Protein AF-K7KQ03-F1 (afdb_monomer)

Mean predicted aligned error: 15.99 Å

Secondary structure (DSSP, 8-state):
--------------PPPHHHHHHHH--TTPBPSS-TTSTT-B--EEETTTTEEE-GGGGGGGTTS-EEE-EEETTEEEEEHHHHHTTS--TTBPPEEETTEEEEESS----SS---SS--B-TTT--B--TT--BSSHHHHHHHHHSHHHHGGGS---------------------------------PPPPPPPPPP-

Foldseek 3Di:
DDDDDDDDDDPPLPDPDPLLVLVLVDDWQDAAPVPNPDPQRTQFKAFSVVSDGGTPVCCVVQVVTLIFGWDDDPNFIKGFPVSCVVPDPCPLEDWDQDPNTTIFTADDDDDPDQDPDPAQAAPQPRHGDDPPHRHHHVVSVNVLSVVPVNVVVPDPPPDDDDDDDDDDDDDDDDDDDDDDDDDDDDDDDDDDDDDDDDD

Radius of gyration: 26.4 Å; Cα contacts (8 Å, |Δi|>4): 232; chains: 1; bounding box: 64×61×75 Å

Structure (mmCIF, N/CA/C/O backbone):
data_AF-K7KQ03-F1
#
_entry.id   AF-K7KQ03-F1
#
loop_
_atom_site.group_PDB
_atom_site.id
_atom_site.type_symbol
_atom_site.label_atom_id
_atom_site.label_alt_id
_atom_site.label_comp_id
_atom_site.label_asym_id
_atom_site.label_entity_id
_atom_site.label_seq_id
_atom_site.pdbx_PDB_ins_code
_atom_site.Cartn_x
_atom_site.Cartn_y
_atom_site.Cartn_z
_atom_site.occupancy
_atom_site.B_iso_or_equiv
_atom_site.auth_seq_id
_atom_site.auth_comp_id
_atom_site.auth_asym_id
_atom_site.auth_atom_id
_atom_site.pdbx_PDB_model_num
ATOM 1 N N . MET A 1 1 ? -20.216 17.792 -53.677 1.00 45.88 1 MET A N 1
ATOM 2 C CA . MET A 1 1 ? -19.951 17.065 -52.420 1.00 45.88 1 MET A CA 1
ATOM 3 C C . MET A 1 1 ? -18.664 17.621 -51.839 1.00 45.88 1 MET A C 1
ATOM 5 O O . MET A 1 1 ? -17.710 17.667 -52.597 1.00 45.88 1 MET A O 1
ATOM 9 N N . ASN A 1 2 ? -18.665 18.118 -50.600 1.00 46.81 2 ASN A N 1
ATOM 10 C CA . ASN A 1 2 ? -17.490 18.225 -49.720 1.00 46.81 2 ASN A CA 1
ATOM 11 C C . ASN A 1 2 ? -17.947 18.825 -48.384 1.00 46.81 2 ASN A C 1
ATOM 13 O O . ASN A 1 2 ? -18.159 20.030 -48.276 1.00 46.81 2 ASN A O 1
ATOM 17 N N . CYS A 1 3 ? -18.134 17.959 -47.391 1.00 49.12 3 CYS A N 1
ATOM 18 C CA . CYS A 1 3 ? -18.315 18.335 -45.996 1.00 49.12 3 CYS A CA 1
ATOM 19 C C . CYS A 1 3 ? -16.955 18.172 -45.317 1.00 49.12 3 CYS A C 1
ATOM 21 O O . CYS A 1 3 ? -16.464 17.057 -45.165 1.00 49.12 3 CYS A O 1
ATOM 23 N N . SER A 1 4 ? -16.328 19.288 -44.970 1.00 52.78 4 SER A N 1
ATOM 24 C CA . SER A 1 4 ? -15.175 19.345 -44.078 1.00 52.78 4 SER A CA 1
ATOM 25 C C . SER A 1 4 ? -15.683 19.791 -42.711 1.00 52.78 4 SER A C 1
ATOM 27 O O . SER A 1 4 ? -15.995 20.967 -42.536 1.00 52.78 4 SER A O 1
ATOM 29 N N . GLU A 1 5 ? -15.784 18.859 -41.767 1.00 43.91 5 GLU A N 1
ATOM 30 C CA . GLU A 1 5 ? -16.041 19.161 -40.358 1.00 43.91 5 GLU A CA 1
ATOM 31 C C . GLU A 1 5 ? -14.811 18.854 -39.508 1.00 43.91 5 GLU A C 1
ATOM 33 O O . GLU A 1 5 ? -14.041 17.926 -39.756 1.00 43.91 5 GLU A O 1
ATOM 38 N N . ALA A 1 6 ? -14.612 19.758 -38.558 1.00 45.34 6 ALA A N 1
ATOM 39 C CA . ALA A 1 6 ? -13.378 20.054 -37.871 1.00 45.34 6 ALA A CA 1
ATOM 40 C C . ALA A 1 6 ? -13.052 19.060 -36.750 1.00 45.34 6 ALA A C 1
ATOM 42 O O . ALA A 1 6 ? -13.922 18.626 -35.998 1.00 45.34 6 ALA A O 1
ATOM 43 N N . ALA A 1 7 ? -11.758 18.791 -36.574 1.00 42.62 7 ALA A N 1
ATOM 44 C CA . ALA A 1 7 ? -11.230 18.184 -35.362 1.00 42.62 7 ALA A CA 1
ATOM 45 C C . ALA A 1 7 ? -11.201 19.236 -34.238 1.00 42.62 7 ALA A C 1
ATOM 47 O O . ALA A 1 7 ? -10.380 20.153 -34.258 1.00 42.62 7 ALA A O 1
ATOM 48 N N . SER A 1 8 ? -12.092 19.114 -33.250 1.00 43.69 8 SER A N 1
ATOM 49 C CA . SER A 1 8 ? -11.999 19.880 -32.005 1.00 43.69 8 SER A CA 1
ATOM 50 C C . SER A 1 8 ? -10.963 19.232 -31.081 1.00 43.69 8 SER A C 1
ATOM 52 O O . SER A 1 8 ? -11.221 18.193 -30.471 1.00 43.69 8 SER A O 1
ATOM 54 N N . GLY A 1 9 ? -9.787 19.848 -30.970 1.00 36.03 9 GLY A N 1
ATOM 55 C CA . GLY A 1 9 ? -8.825 19.560 -29.910 1.00 36.03 9 GLY A CA 1
ATOM 56 C C . GLY A 1 9 ? -9.344 20.101 -28.579 1.00 36.03 9 GLY A C 1
ATOM 57 O O . GLY A 1 9 ? -9.317 21.306 -28.349 1.00 36.03 9 GLY A O 1
ATOM 58 N N . GLY A 1 10 ? -9.855 19.214 -27.727 1.00 37.94 10 GLY A N 1
ATOM 59 C CA . GLY A 1 10 ? -10.212 19.521 -26.345 1.00 37.94 10 GLY A CA 1
ATOM 60 C C . GLY A 1 10 ? -9.046 19.206 -25.416 1.00 37.94 10 GLY A C 1
ATOM 61 O O . GLY A 1 10 ? -8.749 18.038 -25.173 1.00 37.94 10 GLY A O 1
ATOM 62 N N . ASP A 1 11 ? -8.404 20.249 -24.899 1.00 38.50 11 ASP A N 1
ATOM 63 C CA . ASP A 1 11 ? -7.474 20.198 -23.771 1.00 38.50 11 ASP A CA 1
ATOM 64 C C . ASP A 1 11 ? -8.220 19.710 -22.514 1.00 38.50 11 ASP A C 1
ATOM 66 O O . ASP A 1 11 ? -8.873 20.473 -21.801 1.00 38.50 11 ASP A O 1
ATOM 70 N N . MET A 1 12 ? -8.212 18.396 -22.281 1.00 45.31 12 MET A N 1
ATOM 71 C CA . MET A 1 12 ? -8.765 17.785 -21.075 1.00 45.31 12 MET A CA 1
ATOM 72 C C . MET A 1 12 ? -7.711 17.795 -19.963 1.00 45.31 12 MET A C 1
ATOM 74 O O . MET A 1 12 ? -7.119 16.765 -19.639 1.00 45.31 12 MET A O 1
ATOM 78 N N . SER A 1 13 ? -7.515 18.948 -19.321 1.00 48.47 13 SER A N 1
ATOM 79 C CA . SER A 1 13 ? -6.935 19.001 -17.974 1.00 48.47 13 SER A CA 1
ATOM 80 C C . SER A 1 13 ? -7.950 18.409 -16.983 1.00 48.47 13 SER A C 1
ATOM 82 O O . SER A 1 13 ? -8.737 19.111 -16.343 1.00 48.47 13 SER A O 1
ATOM 84 N N . VAL A 1 14 ? -8.021 17.075 -16.931 1.00 57.94 14 VAL A N 1
ATOM 85 C CA . VAL A 1 14 ? -8.926 16.344 -16.037 1.00 57.94 14 VAL A CA 1
ATOM 86 C C . VAL A 1 14 ? -8.393 16.482 -14.617 1.00 57.94 14 VAL A C 1
ATOM 88 O O . VAL A 1 14 ? -7.452 15.795 -14.224 1.00 57.94 14 VAL A O 1
ATOM 91 N N . LYS A 1 15 ? -8.995 17.378 -13.828 1.00 63.78 15 LYS A N 1
ATOM 92 C CA . LYS A 1 15 ? -8.761 17.413 -12.380 1.00 63.78 15 LYS A CA 1
ATOM 93 C C . LYS A 1 15 ? -9.067 16.025 -11.801 1.00 63.78 15 LYS A C 1
ATOM 95 O O . LYS A 1 15 ? -10.117 15.465 -12.136 1.00 63.78 15 LYS A O 1
ATOM 100 N N . PRO A 1 16 ? -8.193 15.462 -10.950 1.00 70.62 16 PRO A N 1
ATOM 101 C CA . PRO A 1 16 ? -8.474 14.182 -10.320 1.00 70.62 16 PRO A CA 1
ATOM 102 C C . PRO A 1 16 ? -9.770 14.285 -9.508 1.00 70.62 16 PRO A C 1
ATOM 104 O O . PRO A 1 16 ? -10.096 15.328 -8.939 1.00 70.62 16 PRO A O 1
ATOM 107 N N . ALA A 1 17 ? -10.547 13.202 -9.476 1.00 84.94 17 ALA A N 1
ATOM 108 C CA . ALA A 1 17 ? -11.780 13.180 -8.701 1.00 84.94 17 ALA A CA 1
ATOM 109 C C . ALA A 1 17 ? -11.470 13.462 -7.218 1.00 84.94 17 ALA A C 1
ATOM 111 O O . ALA A 1 17 ? -10.545 12.877 -6.660 1.00 84.94 17 ALA A O 1
ATOM 112 N N . ALA A 1 18 ? -12.256 14.317 -6.559 1.00 88.69 18 ALA A N 1
ATOM 113 C CA . ALA A 1 18 ? -11.974 14.771 -5.189 1.00 88.69 18 ALA A CA 1
ATOM 114 C C . ALA A 1 18 ? -11.789 13.621 -4.173 1.00 88.69 18 ALA A C 1
ATOM 116 O O . ALA A 1 18 ? -10.985 13.715 -3.244 1.00 88.69 18 ALA A O 1
ATOM 117 N N . TRP A 1 19 ? -12.502 12.505 -4.362 1.00 92.56 19 TRP A N 1
ATOM 118 C CA . TRP A 1 19 ? -12.373 11.323 -3.508 1.00 92.56 19 TRP A CA 1
ATOM 119 C C . TRP A 1 19 ? -10.992 10.667 -3.604 1.00 92.56 19 TRP A C 1
ATOM 121 O O . TRP A 1 19 ? -10.545 10.039 -2.648 1.00 92.56 19 TRP A O 1
ATOM 131 N N . LEU A 1 20 ? -10.313 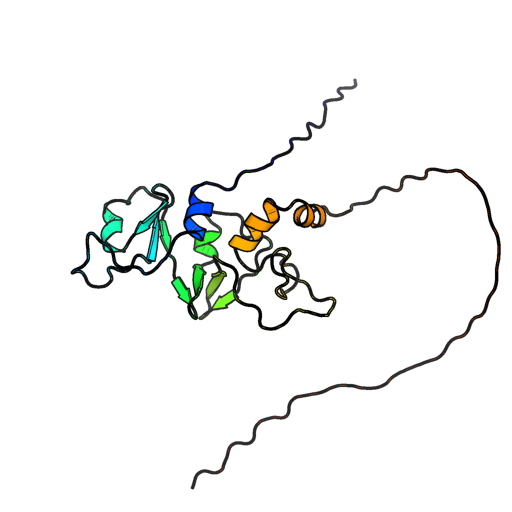10.814 -4.739 1.00 92.69 20 LEU A N 1
ATOM 132 C CA . LEU A 1 20 ? -9.033 10.188 -5.022 1.00 92.69 20 LEU A CA 1
ATOM 133 C C . LEU A 1 20 ? -7.876 10.953 -4.367 1.00 92.69 20 LEU A C 1
ATOM 135 O O . LEU A 1 20 ? -7.001 10.338 -3.757 1.00 92.69 20 LEU A O 1
ATOM 139 N N . GLU A 1 21 ? -7.927 12.287 -4.396 1.00 91.62 21 GLU A N 1
ATOM 140 C CA . GLU A 1 21 ? -7.031 13.136 -3.598 1.00 91.62 21 GLU A CA 1
ATOM 141 C C . GLU A 1 21 ? -7.175 12.818 -2.103 1.00 91.62 21 GLU A C 1
ATOM 143 O O . GLU A 1 21 ? -6.184 12.630 -1.393 1.00 91.62 21 GLU A O 1
ATOM 148 N N . ARG A 1 22 ? -8.422 12.677 -1.629 1.00 93.62 22 ARG A N 1
ATOM 149 C CA . ARG A 1 22 ? -8.718 12.305 -0.240 1.00 93.62 22 ARG A CA 1
ATOM 150 C C . ARG A 1 22 ? -8.220 10.908 0.102 1.00 93.62 22 ARG A C 1
ATOM 152 O O . ARG A 1 22 ? -7.584 10.759 1.135 1.00 93.62 22 ARG A O 1
ATOM 159 N N . LEU A 1 23 ? -8.427 9.916 -0.764 1.00 94.94 23 LEU A N 1
ATOM 160 C CA . LEU A 1 23 ? -7.937 8.547 -0.570 1.00 94.94 23 LEU A CA 1
ATOM 161 C C . LEU A 1 23 ? -6.420 8.507 -0.334 1.00 94.94 23 LEU A C 1
ATOM 163 O O . LEU A 1 23 ? -5.949 7.718 0.479 1.00 94.94 23 LEU A O 1
ATOM 167 N N . MET A 1 24 ? -5.655 9.344 -1.032 1.00 92.44 24 MET A N 1
ATOM 168 C CA . MET A 1 24 ? -4.197 9.380 -0.899 1.00 92.44 24 MET A CA 1
ATOM 169 C C . MET A 1 24 ? -3.700 10.149 0.325 1.00 92.44 24 MET A C 1
ATOM 171 O O . MET A 1 24 ? -2.663 9.783 0.881 1.00 92.44 24 MET A O 1
ATOM 175 N N . ALA A 1 25 ? -4.423 11.195 0.732 1.00 92.88 25 ALA A N 1
ATOM 176 C CA . ALA A 1 25 ? -4.111 12.002 1.912 1.00 92.88 25 ALA A CA 1
ATOM 177 C C . ALA A 1 25 ? -4.593 11.368 3.233 1.00 92.88 25 ALA A C 1
ATOM 179 O O . ALA A 1 25 ? -4.161 11.774 4.312 1.00 92.88 25 ALA A O 1
ATOM 180 N N . GLU A 1 26 ? -5.509 10.406 3.160 1.00 93.94 26 GLU A N 1
ATOM 181 C CA . GLU A 1 26 ? -6.122 9.758 4.315 1.00 93.94 26 GLU A CA 1
ATOM 182 C C . GLU A 1 26 ? -5.137 8.848 5.068 1.00 93.94 26 GLU A C 1
ATOM 184 O O . GLU A 1 26 ? -4.270 8.200 4.480 1.00 93.94 26 GLU A O 1
ATOM 189 N N . THR A 1 27 ? -5.307 8.751 6.392 1.00 93.12 27 THR A N 1
ATOM 190 C CA . THR A 1 27 ? -4.539 7.816 7.228 1.00 93.12 27 THR A CA 1
ATOM 191 C C . THR A 1 27 ? -5.410 6.625 7.610 1.00 93.12 27 THR A C 1
ATOM 193 O O . THR A 1 27 ? -6.359 6.730 8.388 1.00 93.12 27 THR A O 1
ATOM 196 N N . PHE A 1 28 ? -5.097 5.459 7.051 1.00 94.62 28 PHE A N 1
ATOM 197 C CA . PHE A 1 28 ? -5.849 4.239 7.326 1.00 94.62 28 PHE A CA 1
ATOM 198 C C . PHE A 1 28 ? -5.395 3.558 8.619 1.00 94.62 28 PHE A C 1
ATOM 200 O O . PHE A 1 28 ? -4.275 3.749 9.106 1.00 94.62 28 PHE A O 1
ATOM 207 N N . PHE A 1 29 ? -6.264 2.685 9.131 1.00 94.50 29 PHE A N 1
ATOM 208 C CA . PHE A 1 29 ? -6.045 1.847 10.317 1.00 94.50 29 PHE A CA 1
ATOM 209 C C . PHE A 1 29 ? -6.000 2.612 11.649 1.00 94.50 29 PHE A C 1
ATOM 211 O O . PHE A 1 29 ? -5.638 2.042 12.673 1.00 94.50 29 PHE A O 1
ATOM 218 N N . GLY A 1 30 ? -6.421 3.881 11.667 1.00 93.44 30 GLY A N 1
ATOM 219 C CA . GLY A 1 30 ? -6.751 4.580 12.910 1.00 93.44 30 GLY A CA 1
ATOM 220 C C . GLY A 1 30 ? -8.011 4.004 13.572 1.00 93.44 30 GLY A C 1
ATOM 221 O O . GLY A 1 30 ? -8.857 3.406 12.904 1.00 93.44 30 GLY A O 1
ATOM 222 N N . GLY A 1 31 ? -8.166 4.196 14.883 1.00 93.81 31 GLY A N 1
ATOM 223 C CA . GLY A 1 31 ? -9.364 3.767 15.611 1.00 93.81 31 GLY A CA 1
ATOM 224 C C . GLY A 1 31 ? -10.617 4.558 15.211 1.00 93.81 31 GLY A C 1
ATOM 225 O O . GLY A 1 31 ? -10.571 5.767 14.967 1.00 93.81 31 GLY A O 1
ATOM 226 N N . CYS A 1 32 ? -11.769 3.891 15.139 1.00 95.19 32 CYS A N 1
ATOM 227 C CA . CYS A 1 32 ? -13.053 4.557 14.938 1.00 95.19 32 CYS A CA 1
ATOM 228 C C . CYS A 1 32 ? -13.469 5.327 16.197 1.00 95.19 32 CYS A C 1
ATOM 230 O O . CYS A 1 32 ? -13.645 4.725 17.252 1.00 95.19 32 CYS A O 1
ATOM 232 N N . GLY A 1 33 ? -13.713 6.635 16.064 1.00 92.25 33 GLY A N 1
ATOM 233 C CA . GLY A 1 33 ? -14.151 7.481 17.180 1.00 92.25 33 GLY A CA 1
ATOM 234 C C . GLY A 1 33 ? -15.534 7.127 17.740 1.00 92.25 33 GLY A C 1
ATOM 235 O O . GLY A 1 33 ? -15.769 7.363 18.919 1.00 92.25 33 GLY A O 1
ATOM 236 N N . VAL A 1 34 ? -16.413 6.522 16.929 1.00 93.44 34 VAL A N 1
ATOM 237 C CA . VAL A 1 34 ? -17.772 6.103 17.331 1.00 93.44 34 VAL A CA 1
ATOM 238 C C . VAL A 1 34 ? -17.774 4.699 17.947 1.00 93.44 34 VAL A C 1
ATOM 240 O O . VAL A 1 34 ? -18.460 4.452 18.931 1.00 93.44 34 VAL A O 1
ATOM 243 N N . HIS A 1 35 ? -16.971 3.778 17.406 1.00 94.31 35 HIS A N 1
ATOM 244 C CA . HIS A 1 35 ? -16.953 2.364 17.801 1.00 94.31 35 HIS A CA 1
ATOM 245 C C . HIS A 1 35 ? -15.692 1.986 18.595 1.00 94.31 35 HIS A C 1
ATOM 247 O O . HIS A 1 35 ? -15.122 0.916 18.389 1.00 94.31 35 HIS A O 1
ATOM 253 N N . GLN A 1 36 ? -15.234 2.852 19.502 1.00 91.81 36 GLN A N 1
ATOM 254 C CA . GLN A 1 36 ? -13.968 2.660 20.230 1.00 91.81 36 GLN A CA 1
ATOM 255 C C . GLN A 1 36 ? -13.921 1.343 21.022 1.00 91.81 36 GLN A C 1
ATOM 257 O O . GLN A 1 36 ? -12.888 0.683 21.045 1.00 91.81 36 GLN A O 1
ATOM 262 N N . ASN A 1 37 ? -15.055 0.912 21.579 1.00 90.62 37 ASN A N 1
ATOM 263 C CA . ASN A 1 37 ? -15.145 -0.280 22.431 1.00 90.62 37 ASN A CA 1
ATOM 264 C C . ASN A 1 37 ? -15.406 -1.586 21.661 1.00 90.62 37 ASN A C 1
ATOM 266 O O . ASN A 1 37 ? -15.472 -2.660 22.260 1.00 90.62 37 ASN A O 1
ATOM 270 N N . HIS A 1 38 ? -15.575 -1.525 20.338 1.00 91.50 38 HIS A N 1
ATOM 271 C CA . HIS A 1 38 ? -15.826 -2.714 19.532 1.00 91.50 38 HIS A CA 1
ATOM 272 C C . HIS A 1 38 ? -14.520 -3.313 19.010 1.00 91.50 38 HIS A C 1
ATOM 274 O O . HIS A 1 38 ? -13.609 -2.612 18.574 1.00 91.50 38 HIS A O 1
ATOM 280 N N . LYS A 1 39 ? -14.448 -4.646 18.970 1.00 91.88 39 LYS A N 1
ATOM 281 C CA . LYS A 1 39 ? -13.366 -5.343 18.260 1.00 91.88 39 LYS A CA 1
ATOM 282 C C . LYS A 1 39 ? -13.416 -4.992 16.771 1.00 91.88 39 LYS A C 1
ATOM 284 O O . LYS A 1 39 ? -14.505 -4.881 16.214 1.00 91.88 39 LYS A O 1
ATOM 289 N N . LYS A 1 40 ? -12.256 -4.907 16.107 1.00 91.25 40 LYS A N 1
ATOM 290 C CA . LYS A 1 40 ? -12.140 -4.552 14.674 1.00 91.25 40 LYS A CA 1
ATOM 291 C C . LYS A 1 40 ? -12.714 -3.161 14.356 1.00 91.25 40 LYS A C 1
ATOM 293 O O . LYS A 1 40 ? -13.431 -2.987 13.376 1.00 91.25 40 LYS A O 1
ATOM 298 N N . ASN A 1 41 ? -12.410 -2.178 15.197 1.00 94.19 41 ASN A N 1
ATOM 299 C CA . ASN A 1 41 ? -12.799 -0.776 15.023 1.00 94.19 41 ASN A CA 1
ATOM 300 C C . ASN A 1 41 ? -11.816 0.038 14.162 1.00 94.19 41 ASN A C 1
ATOM 302 O O . ASN A 1 41 ? -11.954 1.255 14.067 1.00 94.19 41 ASN A O 1
ATOM 306 N N . GLU A 1 42 ? -10.831 -0.608 13.544 1.00 95.12 42 GLU A N 1
ATOM 307 C CA . GLU A 1 42 ? -9.864 0.050 12.671 1.00 95.12 42 GLU A CA 1
ATOM 308 C C . GLU A 1 42 ? -10.538 0.568 11.397 1.00 95.12 42 GLU A C 1
ATOM 310 O O . GLU A 1 42 ? -11.335 -0.126 10.759 1.00 95.12 42 GLU A O 1
ATOM 315 N N . LYS A 1 43 ? -10.200 1.797 11.006 1.00 96.12 43 LYS A N 1
ATOM 316 C CA . LYS A 1 43 ? -10.690 2.438 9.787 1.00 96.12 43 LYS A CA 1
ATOM 317 C C . LYS A 1 43 ? -9.945 1.910 8.560 1.00 96.12 43 LYS A C 1
ATOM 319 O O . LYS A 1 43 ? -8.948 2.486 8.131 1.00 96.12 43 LYS A O 1
ATOM 324 N N . ASN A 1 44 ? -10.406 0.788 8.018 1.00 96.25 44 ASN A N 1
ATOM 325 C CA . ASN A 1 44 ? -9.795 0.098 6.876 1.00 96.25 44 ASN A CA 1
ATOM 326 C C . ASN A 1 44 ? -10.679 0.079 5.615 1.00 96.25 44 ASN A C 1
ATOM 328 O O . ASN A 1 44 ? -10.356 -0.599 4.639 1.00 96.25 44 ASN A O 1
ATOM 332 N N . VAL A 1 45 ? -11.795 0.805 5.622 1.00 96.50 45 VAL A N 1
ATOM 333 C CA . VAL A 1 45 ? -12.671 0.974 4.460 1.00 96.50 45 VAL A CA 1
ATOM 334 C C . VAL A 1 45 ? -12.760 2.458 4.138 1.00 96.50 45 VAL A C 1
ATOM 336 O O . VAL A 1 45 ? -12.961 3.272 5.032 1.00 96.50 45 VAL A O 1
ATOM 339 N N . PHE A 1 46 ? -12.613 2.825 2.872 1.00 97.12 46 PHE A N 1
ATOM 340 C CA . PHE A 1 46 ? -12.799 4.189 2.398 1.00 97.12 46 PHE A CA 1
ATOM 341 C C . PHE A 1 46 ? -14.165 4.318 1.726 1.00 97.12 46 PHE A C 1
ATOM 343 O O . PHE A 1 46 ? -14.485 3.557 0.814 1.00 97.12 46 PHE A O 1
ATOM 350 N N . CYS A 1 47 ? -14.979 5.271 2.169 1.00 96.12 47 CYS A N 1
ATOM 351 C CA . CYS A 1 47 ? -16.231 5.603 1.502 1.00 96.12 47 CYS A CA 1
ATOM 352 C C . CYS A 1 47 ? -15.980 6.673 0.441 1.00 96.12 47 CYS A C 1
ATOM 354 O O . CYS A 1 47 ? -15.625 7.797 0.793 1.00 96.12 47 CYS A O 1
ATOM 356 N N . LEU A 1 48 ? -16.223 6.357 -0.832 1.00 94.56 48 LEU A N 1
ATOM 357 C CA . LEU A 1 48 ? -15.977 7.289 -1.935 1.00 94.56 48 LEU A CA 1
ATOM 358 C C . LEU A 1 48 ? -16.929 8.488 -1.901 1.00 94.56 48 LEU A C 1
ATOM 360 O O . LEU A 1 48 ? -16.499 9.607 -2.152 1.00 94.56 48 LEU A O 1
ATOM 364 N N . HIS A 1 49 ? -18.200 8.282 -1.542 1.00 93.75 49 HIS A N 1
ATOM 365 C CA . HIS A 1 49 ? -19.171 9.381 -1.469 1.00 93.75 49 HIS A CA 1
ATOM 366 C C . HIS A 1 49 ? -18.901 10.325 -0.297 1.00 93.75 49 HIS A C 1
ATOM 368 O O . HIS A 1 49 ? -19.019 11.536 -0.436 1.00 93.75 49 HIS A O 1
ATOM 374 N N . CYS A 1 50 ? -18.522 9.780 0.861 1.00 94.12 50 CYS A N 1
ATOM 375 C CA . CYS A 1 50 ? -18.242 10.595 2.044 1.00 94.12 50 CYS A CA 1
ATOM 376 C C . CYS A 1 50 ? -16.805 11.118 2.073 1.00 94.12 50 CYS A C 1
ATOM 378 O O . CYS A 1 50 ? -16.521 12.002 2.870 1.00 94.12 50 CYS A O 1
ATOM 380 N N . CYS A 1 51 ? -15.910 10.571 1.244 1.00 94.25 51 CYS A N 1
ATOM 381 C CA . CYS A 1 51 ? -14.473 10.845 1.264 1.00 94.25 51 CYS A CA 1
ATOM 382 C C . CYS A 1 51 ? -13.839 10.640 2.654 1.00 94.25 51 CYS A C 1
ATOM 384 O O . CYS A 1 51 ? -13.042 11.462 3.100 1.00 94.25 51 CYS A O 1
ATOM 386 N N . LEU A 1 52 ? -14.226 9.566 3.355 1.00 94.31 52 LEU A N 1
ATOM 387 C CA . LEU A 1 52 ? -13.812 9.294 4.736 1.00 94.31 52 LEU A CA 1
ATOM 388 C C . LEU A 1 52 ? -13.389 7.838 4.933 1.00 94.31 52 LEU A C 1
ATOM 390 O O . LEU A 1 52 ? -14.019 6.916 4.401 1.00 94.31 52 LEU A O 1
ATOM 394 N N . SER A 1 53 ? -12.373 7.640 5.774 1.00 95.94 53 SER A N 1
ATOM 395 C CA . SER A 1 53 ? -12.019 6.331 6.318 1.00 95.94 53 SER A CA 1
ATOM 396 C C . SER A 1 53 ? -12.993 5.922 7.435 1.00 95.94 53 SER A C 1
ATOM 398 O O . SER A 1 53 ? -13.257 6.656 8.393 1.00 95.94 53 SER A O 1
ATOM 400 N N . ILE A 1 54 ? -13.555 4.723 7.312 1.00 96.25 54 ILE A N 1
ATOM 401 C CA . ILE A 1 54 ? -14.560 4.154 8.208 1.00 96.25 54 ILE A CA 1
ATOM 402 C C . ILE A 1 54 ? -14.163 2.735 8.625 1.00 96.25 54 ILE A C 1
ATOM 404 O O . ILE A 1 54 ? -13.396 2.053 7.943 1.00 96.25 54 ILE A O 1
ATOM 408 N N . CYS A 1 55 ? -14.682 2.286 9.767 1.00 96.31 55 CYS A N 1
ATOM 409 C CA . CYS A 1 55 ? -14.490 0.911 10.228 1.00 96.31 55 CYS A CA 1
ATOM 410 C C . CYS A 1 55 ? -15.620 -0.012 9.733 1.00 96.31 55 CYS A C 1
ATOM 412 O O . CYS A 1 55 ? -16.681 0.483 9.340 1.00 96.31 55 CYS A O 1
ATOM 414 N N . PRO A 1 56 ? -15.458 -1.345 9.817 1.00 94.69 56 PRO A N 1
ATOM 415 C CA . PRO A 1 56 ? -16.494 -2.305 9.431 1.00 94.69 56 PRO A CA 1
ATOM 416 C C . PRO A 1 56 ? -17.848 -2.113 10.139 1.00 94.69 56 PRO A C 1
ATOM 418 O O . PRO A 1 56 ? -18.889 -2.424 9.570 1.00 94.69 56 PRO A O 1
ATOM 421 N N . HIS A 1 57 ? -17.863 -1.558 11.355 1.00 95.75 57 HIS A N 1
ATOM 422 C CA . HIS A 1 57 ? -19.108 -1.274 12.088 1.00 95.75 57 HIS A CA 1
ATOM 423 C C . HIS A 1 57 ? -19.864 -0.053 11.558 1.00 95.75 57 HIS A C 1
ATOM 425 O O . HIS A 1 57 ? -21.052 0.090 11.814 1.00 95.75 57 HIS A O 1
ATOM 431 N N . CYS A 1 58 ? -19.209 0.820 10.788 1.00 95.19 58 CYS A N 1
ATOM 432 C CA . CYS A 1 58 ? -19.853 1.969 10.148 1.00 95.19 58 CYS A CA 1
ATOM 433 C C . CYS A 1 58 ? -20.538 1.602 8.821 1.00 95.19 58 CYS A C 1
ATOM 435 O O . CYS A 1 58 ? -21.336 2.389 8.320 1.00 95.19 58 CYS A O 1
ATOM 437 N N . LEU A 1 59 ? -20.262 0.421 8.250 1.00 94.69 59 LEU A N 1
ATOM 438 C CA . LEU A 1 59 ? -20.824 -0.021 6.966 1.00 94.69 59 LEU A CA 1
ATOM 439 C C . LEU A 1 59 ? -22.360 0.075 6.878 1.00 94.69 59 LEU A C 1
ATOM 441 O O . LEU A 1 59 ? -22.852 0.486 5.826 1.00 94.69 59 LEU A O 1
ATOM 445 N N . PRO A 1 60 ? -23.146 -0.234 7.934 1.00 94.44 60 PRO A N 1
ATOM 446 C CA . PRO A 1 60 ? -24.603 -0.126 7.878 1.00 94.44 60 PRO A CA 1
ATOM 447 C C . PRO A 1 60 ? -25.128 1.281 7.568 1.00 94.44 60 PRO A C 1
ATOM 449 O O . PRO A 1 60 ? -26.232 1.383 7.038 1.00 94.44 60 PRO A O 1
ATOM 452 N N . SER A 1 61 ? -24.353 2.334 7.845 1.00 94.56 61 SER A N 1
ATOM 453 C CA . SER A 1 61 ? -24.701 3.726 7.518 1.00 94.56 61 SER A CA 1
ATOM 454 C C . SER A 1 61 ? -24.296 4.132 6.094 1.00 94.56 61 SER A C 1
ATOM 456 O O . SER A 1 61 ? -24.617 5.228 5.656 1.00 94.56 61 SER A O 1
ATOM 458 N N . HIS A 1 62 ? -23.596 3.257 5.366 1.00 94.81 62 HIS A N 1
ATOM 459 C CA . HIS A 1 62 ? -23.038 3.504 4.033 1.00 94.81 62 HIS A CA 1
ATOM 460 C C . HIS A 1 62 ? -23.505 2.457 3.002 1.00 94.81 62 HIS A C 1
ATOM 462 O O . HIS A 1 62 ? -22.804 2.181 2.032 1.00 94.81 62 HIS A O 1
ATOM 468 N N . ARG A 1 63 ? -24.684 1.846 3.197 1.00 92.81 63 ARG A N 1
ATOM 469 C CA . ARG A 1 63 ? -25.179 0.725 2.366 1.00 92.81 63 ARG A CA 1
ATOM 470 C C . ARG A 1 63 ? -25.322 1.053 0.879 1.00 92.81 63 ARG A C 1
ATOM 472 O O . ARG A 1 63 ? -25.164 0.163 0.054 1.00 92.81 63 ARG A O 1
ATOM 479 N N . SER A 1 64 ? -25.647 2.299 0.550 1.00 94.44 64 SER A N 1
ATOM 480 C CA . SER A 1 64 ? -25.808 2.787 -0.825 1.00 94.44 64 SER A CA 1
ATOM 481 C C . SER A 1 64 ? -24.533 3.414 -1.392 1.00 94.44 64 SER A C 1
ATOM 483 O O . SER A 1 64 ? -24.562 3.980 -2.483 1.00 94.44 64 SER A O 1
ATOM 485 N N . HIS A 1 65 ? -23.424 3.395 -0.646 1.00 95.06 65 HIS A N 1
ATOM 486 C CA . HIS A 1 65 ? -22.200 4.066 -1.055 1.00 95.06 65 HIS A CA 1
ATOM 487 C C . HIS A 1 65 ? -21.203 3.106 -1.694 1.00 95.06 65 HIS A C 1
ATOM 489 O O . HIS A 1 65 ? -21.118 1.939 -1.322 1.00 95.06 65 HIS A O 1
ATOM 495 N N . SER A 1 66 ? -20.399 3.627 -2.620 1.00 94.50 66 SER A N 1
ATOM 496 C CA . SER A 1 66 ? -19.238 2.908 -3.141 1.00 94.50 66 SER A CA 1
ATOM 497 C C . SER A 1 66 ? -18.142 2.883 -2.080 1.00 94.50 66 SER A C 1
ATOM 499 O O . SER A 1 66 ? -17.717 3.931 -1.579 1.00 94.50 66 SER A O 1
ATOM 501 N N . LEU A 1 67 ? -17.702 1.680 -1.719 1.00 95.31 67 LEU A N 1
ATOM 502 C CA . LEU A 1 67 ? -16.745 1.441 -0.645 1.00 95.31 67 LEU A CA 1
ATOM 503 C C . LEU A 1 67 ? -15.501 0.742 -1.190 1.00 95.31 67 LEU A C 1
ATOM 505 O O . LEU A 1 67 ? -15.608 -0.208 -1.961 1.00 95.31 67 LEU A O 1
ATOM 509 N N . LEU A 1 68 ? -14.327 1.180 -0.742 1.00 96.12 68 LEU A N 1
ATOM 510 C CA . LEU A 1 68 ? -13.039 0.610 -1.123 1.00 96.12 68 LEU A CA 1
ATOM 511 C C . LEU A 1 68 ? -12.328 0.042 0.102 1.00 96.12 68 LEU A C 1
ATOM 513 O O . LEU A 1 68 ? -12.056 0.759 1.064 1.00 96.12 68 LEU A O 1
ATOM 517 N N . GLN A 1 69 ? -12.008 -1.250 0.078 1.00 96.31 69 GLN A N 1
ATOM 518 C CA . GLN A 1 69 ? -11.275 -1.880 1.172 1.00 96.31 69 GLN A CA 1
ATOM 519 C C . GLN A 1 69 ? -9.768 -1.637 1.032 1.00 96.31 69 GLN A C 1
ATOM 521 O O . GLN A 1 69 ? -9.135 -2.104 0.082 1.00 96.31 69 GLN A O 1
ATOM 526 N N . VAL A 1 70 ? -9.176 -0.994 2.037 1.00 96.75 70 VAL A N 1
ATOM 527 C CA . VAL A 1 70 ? -7.731 -0.774 2.130 1.00 96.75 70 VAL A CA 1
ATOM 528 C C . VAL A 1 70 ? -7.108 -1.847 3.020 1.00 96.75 70 VAL A C 1
ATOM 530 O O . VAL A 1 70 ? -7.622 -2.208 4.079 1.00 96.75 70 VAL A O 1
ATOM 533 N N . ARG A 1 71 ? -5.988 -2.408 2.568 1.00 95.38 71 ARG A N 1
ATOM 534 C CA . ARG A 1 71 ? -5.191 -3.414 3.281 1.00 95.38 71 ARG A CA 1
ATOM 535 C C . ARG A 1 71 ? -3.810 -2.838 3.580 1.00 95.38 71 ARG A C 1
ATOM 537 O O . ARG A 1 71 ? -3.362 -1.925 2.898 1.00 95.38 71 ARG A O 1
ATOM 544 N N . ARG A 1 72 ? -3.117 -3.385 4.578 1.00 93.75 72 ARG A N 1
ATOM 545 C CA . ARG A 1 72 ? -1.750 -2.979 4.923 1.00 93.75 72 ARG A CA 1
ATOM 546 C C . ARG A 1 72 ? -0.770 -4.094 4.598 1.00 93.75 72 ARG A C 1
ATOM 548 O O . ARG A 1 72 ? -0.960 -5.229 5.029 1.00 93.75 72 ARG A O 1
ATOM 555 N N . TYR A 1 73 ? 0.285 -3.769 3.859 1.00 91.12 73 TYR A N 1
ATOM 556 C CA . TYR A 1 73 ? 1.396 -4.673 3.586 1.00 91.12 73 TYR A CA 1
ATOM 557 C C . TYR A 1 73 ? 2.732 -3.976 3.827 1.00 91.12 73 TYR A C 1
ATOM 559 O O . TYR A 1 73 ? 3.020 -2.967 3.189 1.00 91.12 73 TYR A O 1
ATOM 567 N N . VAL A 1 74 ? 3.544 -4.529 4.739 1.00 87.38 74 VAL A N 1
ATOM 568 C CA . VAL A 1 74 ? 4.860 -3.991 5.141 1.00 87.38 74 VAL A CA 1
ATOM 569 C C . VAL A 1 74 ? 4.785 -2.472 5.329 1.00 87.38 74 VAL A C 1
ATOM 571 O O . VAL A 1 74 ? 5.458 -1.709 4.648 1.00 87.38 74 VAL A O 1
ATOM 574 N N . TYR A 1 75 ? 3.890 -2.042 6.222 1.00 90.06 75 TYR A N 1
ATOM 575 C CA . TYR A 1 75 ? 3.697 -0.633 6.591 1.00 90.06 75 TYR A CA 1
ATOM 576 C C . TYR A 1 75 ? 3.165 0.293 5.486 1.00 90.06 75 TYR A C 1
ATOM 578 O O . TYR A 1 75 ? 3.102 1.501 5.692 1.00 90.06 75 TYR A O 1
ATOM 586 N N . HIS A 1 76 ? 2.738 -0.247 4.344 1.00 93.56 76 HIS A N 1
ATOM 587 C CA . HIS A 1 76 ? 2.154 0.534 3.260 1.00 93.56 76 HIS A CA 1
ATOM 588 C C . HIS A 1 76 ? 0.710 0.135 2.983 1.00 93.56 76 HIS A C 1
ATOM 590 O O . HIS A 1 76 ? 0.349 -1.044 3.039 1.00 93.56 76 HIS A O 1
ATOM 596 N N . ASP A 1 77 ? -0.094 1.133 2.641 1.00 95.56 77 ASP A N 1
ATOM 597 C CA . ASP A 1 77 ? -1.500 0.950 2.321 1.00 95.56 77 ASP A CA 1
ATOM 598 C C . ASP A 1 77 ? -1.649 0.518 0.852 1.00 95.56 77 ASP A C 1
ATOM 600 O O . ASP A 1 77 ? -1.094 1.122 -0.078 1.00 95.56 77 ASP A O 1
ATOM 604 N N . VAL A 1 78 ? -2.361 -0.589 0.657 1.00 95.81 78 VAL A N 1
ATOM 605 C CA . VAL A 1 78 ? -2.550 -1.268 -0.625 1.00 95.81 78 VAL A CA 1
ATOM 606 C C . VAL A 1 78 ? -4.018 -1.592 -0.852 1.00 95.81 78 VAL A C 1
ATOM 608 O O . VAL A 1 78 ? -4.774 -1.860 0.083 1.00 95.81 78 VAL A O 1
ATOM 611 N N . VAL A 1 79 ? -4.409 -1.644 -2.117 1.00 96.75 79 VAL A N 1
ATOM 612 C CA . VAL A 1 79 ? -5.755 -2.029 -2.549 1.00 96.75 79 VAL A CA 1
ATOM 613 C C . VAL A 1 79 ? -5.633 -3.166 -3.556 1.00 96.75 79 VAL A C 1
ATOM 615 O O . VAL A 1 79 ? -4.661 -3.228 -4.312 1.00 96.75 79 VAL A O 1
ATOM 618 N N . ARG A 1 80 ? -6.575 -4.118 -3.547 1.00 96.56 80 ARG A N 1
ATOM 619 C CA . ARG A 1 80 ? -6.591 -5.175 -4.570 1.00 96.56 80 ARG A CA 1
ATOM 620 C C . ARG A 1 80 ? -6.893 -4.556 -5.924 1.00 96.56 80 ARG A C 1
ATOM 622 O O . ARG A 1 80 ? -7.772 -3.711 -6.028 1.00 96.56 80 ARG A O 1
ATOM 629 N N . LEU A 1 81 ? -6.190 -5.028 -6.946 1.00 96.19 81 LEU A N 1
ATOM 630 C CA . LEU A 1 81 ? -6.321 -4.508 -8.301 1.00 96.19 81 LEU A CA 1
ATOM 631 C C . LEU A 1 81 ? -7.781 -4.554 -8.780 1.00 96.19 81 LEU A C 1
ATOM 633 O O . LEU A 1 81 ? -8.307 -3.523 -9.166 1.00 96.19 81 LEU A O 1
ATOM 637 N N . GLY A 1 82 ? -8.463 -5.691 -8.611 1.00 94.69 82 GLY A N 1
ATOM 638 C CA . GLY A 1 82 ? -9.866 -5.827 -9.020 1.00 94.69 82 GLY A CA 1
ATOM 639 C C . GLY A 1 82 ? -10.853 -4.927 -8.265 1.00 94.69 82 GLY A C 1
ATOM 640 O O . GLY A 1 82 ? -11.880 -4.571 -8.824 1.00 94.69 82 GLY A O 1
ATOM 641 N N . ASP A 1 83 ? -10.551 -4.516 -7.027 1.00 94.88 83 ASP A N 1
ATOM 642 C CA . ASP A 1 83 ? -11.402 -3.564 -6.295 1.00 94.88 83 ASP A CA 1
ATOM 643 C C . ASP A 1 83 ? -11.188 -2.133 -6.830 1.00 94.88 83 ASP A C 1
ATOM 645 O O . ASP A 1 83 ? -12.122 -1.337 -6.889 1.00 94.88 83 ASP A O 1
ATOM 649 N N . LEU A 1 84 ? -9.950 -1.809 -7.227 1.00 94.62 84 LEU A N 1
ATOM 650 C CA . LEU A 1 84 ? -9.551 -0.479 -7.690 1.00 94.62 84 LEU A CA 1
ATOM 651 C C . LEU A 1 84 ? -9.880 -0.228 -9.171 1.00 94.62 84 LEU A C 1
ATOM 653 O O . LEU A 1 84 ? -10.291 0.877 -9.516 1.00 94.62 84 LEU A O 1
ATOM 657 N N . GLU A 1 85 ? -9.739 -1.239 -10.032 1.00 94.31 85 GLU A N 1
ATOM 658 C CA . GLU A 1 85 ? -10.008 -1.158 -11.479 1.00 94.31 85 GLU A CA 1
ATOM 659 C C . GLU A 1 85 ? -11.461 -0.793 -11.797 1.00 94.31 85 GLU A C 1
ATOM 661 O O . GLU A 1 85 ? -11.725 -0.132 -12.796 1.00 94.31 85 GLU A O 1
ATOM 666 N N . ASN A 1 86 ? -12.401 -1.150 -10.916 1.00 91.50 86 ASN A N 1
ATOM 667 C CA . ASN A 1 86 ? -13.810 -0.772 -11.052 1.00 91.50 86 ASN A CA 1
ATOM 668 C C . ASN A 1 86 ? -14.070 0.724 -10.796 1.00 91.50 86 ASN A C 1
ATOM 670 O O . ASN A 1 86 ? -15.178 1.200 -11.029 1.00 91.50 86 ASN A O 1
ATOM 674 N N . LEU A 1 87 ? -13.084 1.451 -10.262 1.00 91.69 87 LEU A N 1
ATOM 675 C CA . LEU A 1 87 ? -13.228 2.835 -9.808 1.00 91.69 87 LEU A CA 1
ATOM 676 C C . LEU A 1 87 ? -12.340 3.806 -10.595 1.00 91.69 87 LEU A C 1
ATOM 678 O O . LEU A 1 87 ? -12.730 4.954 -10.798 1.00 91.69 87 LEU A O 1
ATOM 682 N N . VAL A 1 88 ? -11.137 3.377 -10.995 1.00 92.25 88 VAL A N 1
ATOM 683 C CA . VAL A 1 88 ? -10.137 4.204 -11.692 1.00 92.25 88 VAL A CA 1
ATOM 684 C C . VAL A 1 88 ? -9.388 3.357 -12.710 1.00 92.25 88 VAL A C 1
ATOM 686 O O . VAL A 1 88 ? -9.069 2.195 -12.457 1.00 92.25 88 VAL A O 1
ATOM 689 N N . ASP A 1 89 ? -9.019 3.975 -13.832 1.00 92.00 89 ASP A N 1
ATOM 690 C CA . ASP A 1 89 ? -8.100 3.371 -14.788 1.00 92.00 89 ASP A CA 1
ATOM 691 C C . ASP A 1 89 ? -6.746 3.061 -14.121 1.00 92.00 89 ASP A C 1
ATOM 693 O O . ASP A 1 89 ? -5.965 3.957 -13.786 1.00 92.00 89 ASP A O 1
ATOM 697 N N . CYS A 1 90 ? -6.447 1.774 -13.957 1.00 94.06 90 CYS A N 1
ATOM 698 C CA . CYS A 1 90 ? -5.186 1.290 -13.398 1.00 94.06 90 CYS A CA 1
ATOM 699 C C . CYS A 1 90 ? -4.118 1.022 -14.471 1.00 94.06 90 CYS A C 1
ATOM 701 O O . CYS A 1 90 ? -3.032 0.537 -14.139 1.00 94.06 90 CYS A O 1
ATOM 703 N N . SER A 1 91 ? -4.377 1.361 -15.743 1.00 92.62 91 SER A N 1
ATOM 704 C CA . SER A 1 91 ? -3.397 1.215 -16.820 1.00 92.62 91 SER A CA 1
ATOM 705 C C . SER A 1 91 ? -2.090 1.935 -16.482 1.00 92.62 91 SER A C 1
ATOM 707 O O . SER A 1 91 ? -2.076 2.978 -15.814 1.00 92.62 91 SER A O 1
ATOM 709 N N . ASN A 1 92 ? -0.973 1.361 -16.931 1.00 93.06 92 ASN A N 1
ATOM 710 C CA . ASN A 1 92 ? 0.387 1.861 -16.710 1.00 93.06 92 ASN A CA 1
ATOM 711 C C . ASN A 1 92 ? 0.871 1.872 -15.246 1.00 93.06 92 ASN A C 1
ATOM 713 O O . ASN A 1 92 ? 2.034 2.202 -15.012 1.00 93.06 92 ASN A O 1
ATOM 717 N N . ILE A 1 93 ? 0.052 1.480 -14.265 1.00 95.62 93 ILE A N 1
ATOM 718 C CA . ILE A 1 93 ? 0.501 1.279 -12.883 1.00 95.62 93 ILE A CA 1
ATOM 719 C C . ILE A 1 93 ? 0.967 -0.165 -12.728 1.00 95.62 93 ILE A C 1
ATOM 721 O O . ILE A 1 93 ? 0.240 -1.089 -13.075 1.00 95.62 93 ILE A O 1
ATOM 725 N N . GLN A 1 94 ? 2.161 -0.379 -12.178 1.00 95.56 94 GLN A N 1
ATOM 726 C CA . GLN A 1 94 ? 2.661 -1.728 -11.930 1.00 95.56 94 GLN A CA 1
ATOM 727 C C . GLN A 1 94 ? 1.867 -2.418 -10.805 1.00 95.56 94 GLN A C 1
ATOM 729 O O . GLN A 1 94 ? 1.964 -1.994 -9.647 1.00 95.56 94 GLN A O 1
ATOM 734 N N . PRO A 1 95 ? 1.159 -3.531 -11.083 1.00 96.31 95 PRO A N 1
ATOM 735 C CA . PRO A 1 95 ? 0.562 -4.346 -10.043 1.00 96.31 95 PRO A CA 1
ATOM 736 C C . PRO A 1 95 ? 1.622 -5.236 -9.391 1.00 96.31 95 PRO A C 1
ATOM 738 O O . PRO A 1 95 ? 2.459 -5.856 -10.053 1.00 96.31 95 PRO A O 1
ATOM 741 N N . TYR A 1 96 ? 1.554 -5.360 -8.071 1.00 95.00 96 TYR A N 1
ATOM 742 C CA . TYR A 1 96 ? 2.412 -6.254 -7.301 1.00 95.00 96 TYR A CA 1
ATOM 743 C C . TYR A 1 96 ? 1.635 -7.496 -6.882 1.00 95.00 96 TYR A C 1
ATOM 745 O O . TYR A 1 96 ? 0.458 -7.419 -6.542 1.00 95.00 96 TYR A O 1
ATOM 753 N N . THR A 1 97 ? 2.292 -8.654 -6.897 1.00 95.38 97 THR A N 1
ATOM 754 C CA . THR A 1 97 ? 1.695 -9.896 -6.395 1.00 95.38 97 THR A CA 1
ATOM 755 C C . THR A 1 97 ? 2.041 -10.049 -4.917 1.00 95.38 97 THR A C 1
ATOM 757 O O . THR A 1 97 ? 3.217 -10.156 -4.572 1.00 95.38 97 THR A O 1
ATOM 760 N N . ILE A 1 98 ? 1.034 -10.066 -4.046 1.00 92.94 98 ILE A N 1
ATOM 761 C CA . ILE A 1 98 ? 1.185 -10.207 -2.594 1.00 92.94 98 ILE A CA 1
ATOM 762 C C . ILE A 1 98 ? 0.207 -11.274 -2.113 1.00 92.94 98 ILE A C 1
ATOM 764 O O . ILE A 1 98 ? -0.998 -11.144 -2.319 1.00 92.94 98 ILE A O 1
ATOM 768 N N . ASN A 1 99 ? 0.723 -12.338 -1.488 1.00 91.50 99 ASN A N 1
ATOM 769 C CA . ASN A 1 99 ? -0.072 -13.489 -1.034 1.00 91.50 99 ASN A CA 1
ATOM 770 C C . ASN A 1 99 ? -1.005 -14.039 -2.133 1.00 91.50 99 ASN A C 1
ATOM 772 O O . ASN A 1 99 ? -2.179 -14.302 -1.895 1.00 91.50 99 ASN A O 1
ATOM 776 N N . GLY A 1 100 ? -0.492 -14.136 -3.365 1.00 92.81 100 GLY A N 1
ATOM 777 C CA . GLY A 1 100 ? -1.239 -14.623 -4.530 1.00 92.81 100 GLY A CA 1
ATOM 778 C C . GLY A 1 100 ? -2.219 -13.624 -5.162 1.00 92.81 100 GLY A C 1
ATOM 779 O O . GLY A 1 100 ? -2.717 -13.891 -6.249 1.00 92.81 100 GLY A O 1
ATOM 780 N N . ALA A 1 101 ? -2.467 -12.460 -4.554 1.00 94.50 101 ALA A N 1
ATOM 781 C CA . ALA A 1 101 ? -3.358 -11.437 -5.102 1.00 94.50 101 ALA A CA 1
ATOM 782 C C . ALA A 1 101 ? -2.580 -10.303 -5.787 1.00 94.50 101 ALA A C 1
ATOM 784 O O . ALA A 1 101 ? -1.504 -9.913 -5.331 1.00 94.50 101 ALA A O 1
ATOM 785 N N . LYS A 1 102 ? -3.146 -9.729 -6.856 1.00 96.81 102 LYS A N 1
ATOM 786 C CA . LYS A 1 102 ? -2.648 -8.484 -7.457 1.00 96.81 102 LYS A CA 1
ATOM 787 C C . LYS A 1 102 ? -3.110 -7.288 -6.632 1.00 96.81 102 LYS A C 1
ATOM 789 O O . LYS A 1 102 ? -4.300 -7.154 -6.340 1.00 96.81 102 LYS A O 1
ATOM 794 N N . VAL A 1 103 ? -2.175 -6.422 -6.262 1.00 96.69 103 VAL A N 1
ATOM 795 C CA . VAL A 1 103 ? -2.437 -5.210 -5.485 1.00 96.69 103 VAL A CA 1
ATOM 796 C C . VAL A 1 103 ? -1.702 -4.009 -6.063 1.00 96.69 103 VAL A C 1
ATOM 798 O O . VAL A 1 103 ? -0.652 -4.147 -6.695 1.00 96.69 103 VAL A O 1
ATOM 801 N N . ILE A 1 104 ? -2.242 -2.828 -5.793 1.00 96.56 104 ILE A N 1
ATOM 802 C CA . ILE A 1 104 ? -1.664 -1.531 -6.131 1.00 96.56 104 ILE A CA 1
ATOM 803 C C . ILE A 1 104 ? -1.356 -0.790 -4.830 1.00 96.56 104 ILE A C 1
ATOM 805 O O . ILE A 1 104 ? -2.155 -0.802 -3.891 1.00 96.56 104 ILE A O 1
ATOM 809 N N . PHE A 1 105 ? -0.182 -0.161 -4.767 1.00 96.31 105 PHE A N 1
ATOM 810 C CA . PHE A 1 105 ? 0.168 0.742 -3.672 1.00 96.31 105 PHE A CA 1
ATOM 811 C C . PHE A 1 105 ? -0.547 2.076 -3.866 1.00 96.31 105 PHE A C 1
ATOM 813 O O . PHE A 1 105 ? -0.519 2.630 -4.968 1.00 96.31 105 PHE A O 1
ATOM 820 N N . LEU A 1 106 ? -1.148 2.606 -2.799 1.00 95.62 106 LEU A N 1
ATOM 821 C CA . LEU A 1 106 ? -1.773 3.928 -2.851 1.00 95.62 106 LEU A CA 1
ATOM 822 C C . LEU A 1 106 ? -0.709 5.017 -2.997 1.00 95.62 106 LEU A C 1
ATOM 824 O O . LEU A 1 106 ? -0.774 5.818 -3.923 1.00 95.62 106 LEU A O 1
ATOM 828 N N . ASN A 1 107 ? 0.317 4.969 -2.145 1.00 94.44 107 ASN A N 1
ATOM 829 C CA . ASN A 1 107 ? 1.358 5.988 -2.053 1.00 94.44 107 ASN A CA 1
ATOM 830 C C . ASN A 1 107 ? 2.740 5.479 -2.486 1.00 94.44 107 ASN A C 1
ATOM 832 O O . ASN A 1 107 ? 3.004 4.273 -2.555 1.00 94.44 107 ASN A O 1
ATOM 836 N N . GLN A 1 108 ? 3.634 6.426 -2.781 1.00 92.12 108 GLN A N 1
ATOM 837 C CA . GLN A 1 108 ? 5.031 6.139 -3.098 1.00 92.12 108 GLN A CA 1
ATOM 838 C C . GLN A 1 108 ? 5.716 5.424 -1.928 1.00 92.12 108 GLN A C 1
ATOM 840 O O . GLN A 1 108 ? 5.387 5.627 -0.761 1.00 92.12 108 GLN A O 1
ATOM 845 N N . ARG A 1 109 ? 6.713 4.596 -2.245 1.00 90.06 109 ARG A N 1
ATOM 846 C CA . ARG A 1 109 ? 7.536 3.907 -1.244 1.00 90.06 109 ARG A CA 1
ATOM 847 C C . ARG A 1 109 ? 8.954 4.482 -1.239 1.00 90.06 109 ARG A C 1
ATOM 849 O O . ARG A 1 109 ? 9.419 4.878 -2.312 1.00 90.06 109 ARG A O 1
ATOM 856 N N . PRO A 1 110 ? 9.689 4.438 -0.116 1.00 83.50 110 PRO A N 1
ATOM 857 C CA . PRO A 1 110 ? 11.105 4.805 -0.084 1.00 83.50 110 PRO A CA 1
ATOM 858 C C . PRO A 1 110 ? 11.941 3.945 -1.044 1.00 83.50 110 PRO A C 1
ATOM 860 O O . PRO A 1 110 ? 11.785 2.718 -1.092 1.00 83.50 110 PRO A O 1
ATOM 863 N N . GLN A 1 111 ? 12.802 4.565 -1.853 1.00 76.88 111 GLN A N 1
ATOM 864 C CA . GLN A 1 111 ? 13.712 3.872 -2.771 1.00 76.88 111 GLN A CA 1
ATOM 865 C C . GLN A 1 111 ? 15.132 3.897 -2.208 1.00 76.88 111 GLN A C 1
ATOM 867 O O . GLN A 1 111 ? 15.670 4.954 -1.908 1.00 76.88 111 GLN A O 1
ATOM 872 N N . SER A 1 112 ? 15.759 2.727 -2.080 1.00 63.69 112 SER A N 1
ATOM 873 C CA . SER A 1 112 ? 17.082 2.609 -1.456 1.00 63.69 112 SER A CA 1
ATOM 874 C C . SER A 1 112 ? 18.250 2.992 -2.370 1.00 63.69 112 SER A C 1
ATOM 876 O O . SER A 1 112 ? 19.379 3.041 -1.896 1.00 63.69 112 SER A O 1
ATOM 878 N N . ARG A 1 113 ? 18.037 3.173 -3.682 1.00 62.81 113 ARG A N 1
ATOM 879 C CA . ARG A 1 113 ? 19.106 3.461 -4.657 1.00 62.81 113 ARG A CA 1
ATOM 880 C C . ARG A 1 113 ? 18.566 4.257 -5.842 1.00 62.81 113 ARG A C 1
ATOM 882 O O . ARG A 1 113 ? 17.599 3.817 -6.467 1.00 62.81 113 ARG A O 1
ATOM 889 N N . SER A 1 114 ? 19.222 5.364 -6.182 1.00 62.31 114 SER A N 1
ATOM 890 C CA . SER A 1 114 ? 19.064 6.002 -7.488 1.00 62.31 114 SER A CA 1
ATOM 891 C C . SER A 1 114 ? 19.486 5.010 -8.574 1.00 62.31 114 SER A C 1
ATOM 893 O O . SER A 1 114 ? 20.539 4.371 -8.480 1.00 62.31 114 SER A O 1
ATOM 895 N N . CYS A 1 115 ? 18.633 4.802 -9.576 1.00 56.75 115 CYS A N 1
ATOM 896 C CA . CYS A 1 115 ? 18.984 3.949 -10.701 1.00 56.75 115 CYS A CA 1
ATOM 897 C C . CYS A 1 115 ? 19.876 4.752 -11.652 1.00 56.75 115 CYS A C 1
ATOM 899 O O . CYS A 1 115 ? 19.420 5.684 -12.301 1.00 56.75 115 CYS A O 1
ATOM 901 N N . LYS A 1 116 ? 21.159 4.397 -11.716 1.00 59.84 116 LYS A N 1
ATOM 902 C CA . LYS A 1 116 ? 22.060 4.809 -12.797 1.00 59.84 116 LYS A CA 1
ATOM 903 C C . LYS A 1 116 ? 22.054 3.694 -13.846 1.00 59.84 116 LYS A C 1
ATOM 905 O O . LYS A 1 116 ? 22.894 2.801 -13.790 1.00 59.84 116 LYS A O 1
ATOM 910 N N . GLY A 1 117 ? 21.062 3.681 -14.730 1.00 64.19 117 GLY A N 1
ATOM 911 C CA . GLY A 1 117 ? 20.945 2.692 -15.804 1.00 64.19 117 GLY A CA 1
ATOM 912 C C . GLY A 1 117 ? 19.709 2.926 -16.669 1.00 64.19 117 GLY A C 1
ATOM 913 O O . GLY A 1 117 ? 18.763 3.567 -16.226 1.00 64.19 117 GLY A O 1
ATOM 914 N N . THR A 1 118 ? 19.710 2.391 -17.891 1.00 71.38 118 THR A N 1
ATOM 915 C CA . THR A 1 118 ? 18.615 2.454 -18.882 1.00 71.38 118 THR A CA 1
ATOM 916 C C . THR A 1 118 ? 17.411 1.579 -18.500 1.00 71.38 118 THR A C 1
ATOM 918 O O . THR A 1 118 ? 16.835 0.898 -19.343 1.00 71.38 118 THR A O 1
ATOM 921 N N . ALA A 1 119 ? 17.076 1.504 -17.213 1.00 80.56 119 ALA A N 1
ATOM 922 C CA . ALA A 1 119 ? 15.950 0.720 -16.733 1.00 80.56 119 ALA A CA 1
ATOM 923 C C . ALA A 1 119 ? 14.666 1.551 -16.813 1.00 80.56 119 ALA A C 1
ATOM 925 O O . ALA A 1 119 ? 14.682 2.740 -16.501 1.00 80.56 119 ALA A O 1
ATOM 926 N N . ASN A 1 120 ? 13.553 0.912 -17.178 1.00 89.12 120 ASN A N 1
ATOM 927 C CA . ASN A 1 120 ? 12.237 1.537 -17.122 1.00 89.12 120 ASN A CA 1
ATOM 928 C C . ASN A 1 120 ? 11.956 2.029 -15.690 1.00 89.12 120 ASN A C 1
ATOM 930 O O . ASN A 1 120 ? 12.039 1.250 -14.734 1.00 89.12 120 ASN A O 1
ATOM 934 N N . SER A 1 121 ? 11.676 3.320 -15.531 1.00 90.69 121 SER A N 1
ATOM 935 C CA . SER A 1 121 ? 11.513 3.973 -14.233 1.00 90.69 121 SER A CA 1
ATOM 936 C C . SER A 1 121 ? 10.148 4.646 -14.112 1.00 90.69 121 SER A C 1
ATOM 938 O O . SER A 1 121 ? 9.499 5.004 -15.092 1.00 90.69 121 SER A O 1
ATOM 940 N N . CYS A 1 122 ? 9.690 4.789 -12.873 1.00 92.38 122 CYS A N 1
ATOM 941 C CA . CYS A 1 122 ? 8.466 5.495 -12.549 1.00 92.38 122 CYS A CA 1
ATOM 942 C C . CYS A 1 122 ? 8.628 6.980 -12.867 1.00 92.38 122 CYS A C 1
ATOM 944 O O . CYS A 1 122 ? 9.489 7.621 -12.269 1.00 92.38 122 CYS A O 1
ATOM 946 N N . CYS A 1 123 ? 7.754 7.541 -13.703 1.00 89.38 123 CYS A N 1
ATOM 947 C CA . CYS A 1 123 ? 7.855 8.925 -14.183 1.00 89.38 123 CYS A CA 1
ATOM 948 C C . CYS A 1 123 ? 7.839 9.994 -13.071 1.00 89.38 123 CYS A C 1
ATOM 950 O O . CYS A 1 123 ? 8.196 11.140 -13.314 1.00 89.38 123 CYS A O 1
ATOM 952 N N . THR A 1 124 ? 7.409 9.643 -11.855 1.00 89.88 124 THR A N 1
ATOM 953 C CA . THR A 1 124 ? 7.284 10.585 -10.728 1.00 89.88 124 THR A CA 1
ATOM 954 C C . THR A 1 124 ? 8.391 10.459 -9.685 1.00 89.88 124 THR A C 1
ATOM 956 O O . THR A 1 124 ? 8.696 11.430 -9.000 1.00 89.88 124 THR 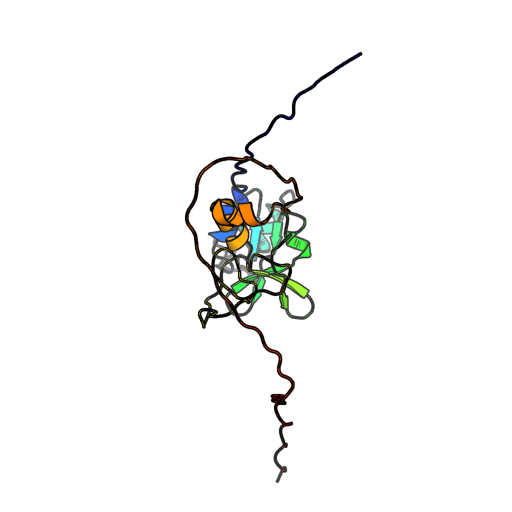A O 1
ATOM 959 N N . CYS A 1 125 ? 8.927 9.254 -9.478 1.00 90.50 125 CYS A N 1
ATOM 960 C CA . CYS A 1 125 ? 9.814 8.965 -8.342 1.00 90.50 125 CYS A CA 1
ATOM 961 C C . CYS A 1 125 ? 11.041 8.129 -8.709 1.00 90.50 125 CYS A C 1
ATOM 963 O O . CYS A 1 125 ? 11.745 7.671 -7.815 1.00 90.50 125 CYS A O 1
ATOM 965 N N . ASP A 1 126 ? 11.255 7.866 -10.001 1.00 88.69 126 ASP A N 1
ATOM 966 C CA . ASP A 1 126 ? 12.411 7.148 -10.550 1.00 88.69 126 ASP A CA 1
ATOM 967 C C . ASP A 1 126 ? 12.623 5.726 -10.002 1.00 88.69 126 ASP A C 1
ATOM 969 O O . ASP A 1 126 ? 13.692 5.111 -10.129 1.00 88.69 126 ASP A O 1
ATOM 973 N N . ARG A 1 127 ? 11.568 5.146 -9.422 1.00 90.56 127 ARG A N 1
ATOM 974 C CA . ARG A 1 127 ? 11.550 3.742 -9.014 1.00 90.56 127 ARG A CA 1
ATOM 975 C C . ARG A 1 127 ? 11.617 2.847 -10.234 1.00 90.56 127 ARG A C 1
ATOM 977 O O . ARG A 1 127 ? 10.797 2.982 -11.124 1.00 90.56 127 ARG A O 1
ATOM 984 N N . ILE A 1 128 ? 12.522 1.877 -10.222 1.00 90.12 128 ILE A N 1
ATOM 985 C CA . ILE A 1 128 ? 12.626 0.871 -11.284 1.00 90.12 128 ILE A CA 1
ATOM 986 C C . ILE A 1 128 ? 11.319 0.066 -11.375 1.00 90.12 128 ILE A C 1
ATOM 988 O O . ILE A 1 128 ? 10.845 -0.469 -10.365 1.00 90.12 128 ILE A O 1
ATOM 992 N N . LEU A 1 129 ? 10.769 -0.027 -12.582 1.00 91.62 129 LEU A N 1
ATOM 993 C CA . LEU A 1 129 ? 9.538 -0.730 -12.927 1.00 91.62 129 LEU A CA 1
ATOM 994 C C . LEU A 1 129 ? 9.804 -1.858 -13.926 1.00 91.62 129 LEU A C 1
ATOM 996 O O . LEU A 1 129 ? 10.828 -1.898 -14.604 1.00 91.62 129 LEU A O 1
ATOM 1000 N N . GLN A 1 130 ? 8.853 -2.782 -14.023 1.00 91.38 130 GLN A N 1
ATOM 1001 C CA . GLN A 1 130 ? 8.799 -3.734 -15.133 1.00 91.38 130 GLN A CA 1
ATOM 1002 C C . GLN A 1 130 ? 8.190 -3.043 -16.357 1.00 91.38 130 GLN A C 1
ATOM 1004 O O . GLN A 1 130 ? 7.242 -2.272 -16.221 1.00 91.38 130 GLN A O 1
ATOM 1009 N N . GLU A 1 131 ? 8.705 -3.302 -17.556 1.00 89.62 131 GLU A N 1
ATOM 1010 C CA . GLU A 1 131 ? 7.999 -2.918 -18.785 1.00 89.62 131 GLU A CA 1
ATOM 1011 C C . GLU A 1 131 ? 6.664 -3.683 -18.877 1.00 89.62 131 GLU A C 1
ATOM 1013 O O . GLU A 1 131 ? 6.620 -4.856 -18.493 1.00 89.62 131 GLU A O 1
ATOM 1018 N N . PRO A 1 132 ? 5.561 -3.057 -19.335 1.00 92.06 132 PRO A N 1
ATOM 1019 C CA . PRO A 1 132 ? 5.440 -1.710 -19.913 1.00 92.06 132 PRO A CA 1
ATOM 1020 C C . PRO A 1 132 ? 4.981 -0.617 -18.916 1.00 92.06 132 PRO A C 1
ATOM 1022 O O . PRO A 1 132 ? 4.489 0.432 -19.329 1.00 92.06 132 PRO A O 1
ATOM 1025 N N . PHE A 1 133 ? 5.078 -0.843 -17.602 1.00 93.69 133 PHE A N 1
ATOM 1026 C CA . PHE A 1 133 ? 4.495 0.054 -16.594 1.00 93.69 133 PHE A CA 1
ATOM 1027 C C . PHE A 1 133 ? 5.275 1.364 -16.435 1.00 93.69 133 PHE A C 1
ATOM 1029 O O . PHE A 1 133 ? 6.496 1.375 -16.507 1.00 93.69 133 PHE A O 1
ATOM 1036 N N . ARG A 1 134 ? 4.581 2.468 -16.149 1.00 92.25 134 ARG A N 1
ATOM 1037 C CA . ARG A 1 134 ? 5.164 3.818 -16.012 1.00 92.25 134 ARG A CA 1
ATOM 1038 C C . ARG A 1 134 ? 5.015 4.426 -14.621 1.00 92.25 134 ARG A C 1
ATOM 1040 O O . ARG A 1 134 ? 5.698 5.390 -14.295 1.00 92.25 134 ARG A O 1
ATOM 1047 N N . PHE A 1 135 ? 4.163 3.850 -13.775 1.00 94.94 135 PHE A N 1
ATOM 1048 C CA . PHE A 1 135 ? 3.941 4.322 -12.410 1.00 94.94 135 PHE A CA 1
ATOM 1049 C C . PHE A 1 135 ? 4.050 3.185 -11.393 1.00 94.94 135 PHE A C 1
ATOM 1051 O O . PHE A 1 135 ? 3.597 2.067 -11.635 1.00 94.94 135 PHE A O 1
ATOM 1058 N N . CYS A 1 136 ? 4.629 3.465 -10.222 1.00 94.50 136 CYS A N 1
ATOM 1059 C CA . CYS A 1 136 ? 4.765 2.466 -9.155 1.00 94.50 136 CYS A CA 1
ATOM 1060 C C . CYS A 1 136 ? 3.582 2.398 -8.180 1.00 94.50 136 CYS A C 1
ATOM 1062 O O . CYS A 1 136 ? 3.464 1.437 -7.420 1.00 94.50 136 CYS A O 1
ATOM 1064 N N . SER A 1 137 ? 2.776 3.454 -8.126 1.00 95.38 137 SER A N 1
ATOM 1065 C CA . SER A 1 137 ? 1.661 3.626 -7.196 1.00 95.38 137 SER A CA 1
ATOM 1066 C C . SER A 1 137 ? 0.598 4.511 -7.833 1.00 95.38 137 SER A C 1
ATOM 1068 O O . SER A 1 137 ? 0.879 5.237 -8.792 1.00 95.38 137 SER A O 1
ATOM 1070 N N . LEU A 1 138 ? -0.608 4.475 -7.268 1.00 94.94 138 LEU A N 1
ATOM 1071 C CA . LEU A 1 138 ? -1.711 5.337 -7.684 1.00 94.94 138 LEU A CA 1
ATOM 1072 C C . LEU A 1 138 ? -1.331 6.818 -7.558 1.00 94.94 138 LEU A C 1
ATOM 1074 O O . LEU A 1 138 ? -1.535 7.586 -8.492 1.00 94.94 138 LEU A O 1
ATOM 1078 N N . SER A 1 139 ? -0.646 7.181 -6.471 1.00 94.38 139 SER A N 1
ATOM 1079 C CA . SER A 1 139 ? -0.144 8.536 -6.253 1.00 94.38 139 SER A CA 1
ATOM 1080 C C . SER A 1 139 ? 0.807 9.041 -7.327 1.00 94.38 139 SER A C 1
ATOM 1082 O O . SER A 1 139 ? 0.742 10.206 -7.701 1.00 94.38 139 SER A O 1
ATOM 1084 N N . CYS A 1 140 ? 1.690 8.178 -7.838 1.00 94.06 140 CYS A N 1
ATOM 1085 C CA . CYS A 1 140 ? 2.586 8.552 -8.926 1.00 94.06 140 CYS A CA 1
ATOM 1086 C C . CYS A 1 140 ? 1.809 8.829 -10.209 1.00 94.06 140 CYS A C 1
ATOM 1088 O O . CYS A 1 140 ? 2.121 9.789 -10.901 1.00 94.06 140 CYS A O 1
ATOM 1090 N N . LYS A 1 141 ? 0.787 8.019 -10.519 1.00 92.81 141 LYS A N 1
ATOM 1091 C CA . LYS A 1 141 ? -0.016 8.228 -11.729 1.00 92.81 141 LYS A CA 1
ATOM 1092 C C . LYS A 1 141 ? -0.702 9.592 -11.716 1.00 92.81 141 LYS A C 1
ATOM 1094 O O . LYS A 1 141 ? -0.639 10.298 -12.714 1.00 92.81 141 LYS A O 1
ATOM 1099 N N . LEU A 1 142 ? -1.300 9.978 -10.591 1.00 90.06 142 LEU A N 1
ATOM 1100 C CA . LEU A 1 142 ? -2.000 11.261 -10.483 1.00 90.06 142 LEU A CA 1
ATOM 1101 C C . LEU A 1 142 ? -1.056 12.454 -10.481 1.00 90.06 142 LEU A C 1
ATOM 1103 O O . LEU A 1 142 ? -1.275 13.409 -11.214 1.00 90.06 142 LEU A O 1
ATOM 1107 N N . GLU A 1 143 ? 0.035 12.379 -9.722 1.00 88.81 143 GLU A N 1
ATOM 1108 C CA . GLU A 1 143 ? 1.058 13.425 -9.738 1.00 88.81 143 GLU A CA 1
ATOM 1109 C C . GLU A 1 143 ? 1.688 13.562 -11.137 1.00 88.81 143 GLU A C 1
ATOM 1111 O O . GLU A 1 143 ? 1.946 14.665 -11.610 1.00 88.81 143 GLU A O 1
ATOM 1116 N N . GLY A 1 144 ? 1.894 12.444 -11.838 1.00 84.81 144 GLY A N 1
ATOM 1117 C CA . GLY A 1 144 ? 2.387 12.422 -13.216 1.00 84.81 144 GLY A CA 1
ATOM 1118 C C . GLY A 1 144 ? 1.383 12.929 -14.255 1.00 84.81 144 GLY A C 1
ATOM 1119 O O . GLY A 1 144 ? 1.802 13.371 -15.314 1.00 84.81 144 GLY A O 1
ATOM 1120 N N . GLN A 1 145 ? 0.078 12.899 -13.972 1.00 79.88 145 GLN A N 1
ATOM 1121 C CA . GLN A 1 145 ? -0.947 13.535 -14.812 1.00 79.88 145 GLN A CA 1
ATOM 1122 C C . GLN A 1 145 ? -0.945 15.059 -14.665 1.00 79.88 145 GLN A C 1
ATOM 1124 O O . GLN A 1 145 ? -1.259 15.768 -15.615 1.00 79.88 145 GLN A O 1
ATOM 1129 N N . ILE A 1 146 ? -0.558 15.559 -13.491 1.00 78.75 146 ILE A N 1
ATOM 1130 C CA . ILE A 1 146 ? -0.417 16.994 -13.226 1.00 78.75 146 ILE A CA 1
ATOM 1131 C C . ILE A 1 146 ? 0.884 17.532 -13.851 1.00 78.75 146 ILE A C 1
ATOM 1133 O O . ILE A 1 146 ? 0.923 18.660 -14.341 1.00 78.75 146 ILE A O 1
ATOM 1137 N N . ARG A 1 147 ? 1.955 16.725 -13.871 1.00 71.62 147 ARG A N 1
ATOM 1138 C CA . ARG A 1 147 ? 3.243 17.075 -14.494 1.00 71.62 147 ARG A CA 1
ATOM 1139 C C . ARG A 1 147 ? 3.237 16.751 -15.995 1.00 71.62 147 ARG A C 1
ATOM 1141 O O . ARG A 1 147 ? 3.423 15.601 -16.384 1.00 71.62 147 ARG A O 1
ATOM 1148 N N . VAL A 1 148 ? 3.081 17.778 -16.834 1.00 61.28 148 VAL A N 1
ATOM 1149 C CA . VAL A 1 148 ? 2.986 17.690 -18.312 1.00 61.28 148 VAL A CA 1
ATOM 1150 C C . VAL A 1 148 ? 4.079 16.809 -18.949 1.00 61.28 148 VAL A C 1
ATOM 1152 O O . VAL A 1 148 ? 3.796 16.056 -19.881 1.00 61.28 148 VAL A O 1
ATOM 1155 N N . ASP A 1 149 ? 5.297 16.829 -18.402 1.00 61.28 149 ASP A N 1
ATOM 1156 C CA . ASP A 1 149 ? 6.485 16.137 -18.937 1.00 61.28 149 ASP A CA 1
ATOM 1157 C C . ASP A 1 149 ? 6.357 14.609 -19.004 1.00 61.28 149 ASP A C 1
ATOM 1159 O O . ASP A 1 149 ? 7.023 13.941 -19.795 1.00 61.28 149 ASP A O 1
ATOM 1163 N N . CYS A 1 150 ? 5.507 14.037 -18.156 1.00 58.66 150 CYS A N 1
ATOM 1164 C CA . CYS A 1 150 ? 5.250 12.607 -18.130 1.00 58.66 150 CYS A CA 1
ATOM 1165 C C . CYS A 1 150 ? 4.255 12.212 -19.229 1.00 58.66 150 CYS A C 1
ATOM 1167 O O . CYS A 1 150 ? 4.380 11.136 -19.817 1.00 58.66 150 CYS A O 1
ATOM 1169 N N . TYR A 1 151 ? 3.281 13.081 -19.534 1.00 56.53 151 TYR A N 1
ATOM 1170 C CA . TYR A 1 151 ? 2.184 12.710 -20.422 1.00 56.53 151 TYR A CA 1
ATOM 1171 C C . TYR A 1 151 ? 2.577 12.687 -21.906 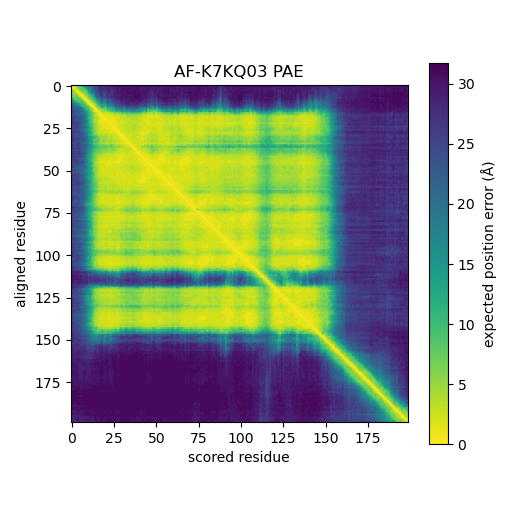1.00 56.53 151 TYR A C 1
ATOM 1173 O O . TYR A 1 151 ? 2.068 11.890 -22.696 1.00 56.53 151 TYR A O 1
ATOM 1181 N N . THR A 1 152 ? 3.551 13.513 -22.280 1.00 56.88 152 THR A N 1
ATOM 1182 C CA . THR A 1 152 ? 4.089 13.599 -23.645 1.00 56.88 152 THR A CA 1
ATOM 1183 C C . THR A 1 152 ? 4.827 12.333 -24.090 1.00 56.88 152 THR A C 1
ATOM 1185 O O . THR A 1 152 ? 4.978 12.121 -25.290 1.00 56.88 152 THR A O 1
ATOM 1188 N N . GLN A 1 153 ? 5.203 11.435 -23.170 1.00 53.41 153 GLN A N 1
ATOM 1189 C CA . GLN A 1 153 ? 5.759 10.116 -23.508 1.00 53.41 153 GLN A CA 1
ATOM 1190 C C . GLN A 1 153 ? 4.691 9.053 -23.845 1.00 53.41 153 GLN A C 1
ATOM 1192 O O . GLN A 1 153 ? 5.056 7.949 -24.255 1.00 53.41 153 GLN A O 1
ATOM 1197 N N . PHE A 1 154 ? 3.390 9.344 -23.682 1.00 55.88 154 PHE A N 1
ATOM 1198 C CA . PHE A 1 154 ? 2.294 8.403 -23.987 1.00 55.88 154 PHE A CA 1
ATOM 1199 C C . PHE A 1 154 ? 1.715 8.542 -25.393 1.00 55.88 154 PHE A C 1
ATOM 1201 O O . PHE A 1 154 ? 0.865 7.737 -25.769 1.00 55.88 154 PHE A O 1
ATOM 1208 N N . VAL A 1 155 ? 2.150 9.529 -26.178 1.00 49.91 155 VAL A N 1
ATOM 1209 C CA . VAL A 1 155 ? 1.750 9.618 -27.583 1.00 49.91 155 VAL A CA 1
ATOM 1210 C C . VAL A 1 155 ? 2.668 8.682 -28.370 1.00 49.91 155 VAL A C 1
ATOM 1212 O O . VAL A 1 155 ? 3.878 8.917 -28.388 1.00 49.91 155 VAL A O 1
ATOM 1215 N N . PRO A 1 156 ? 2.157 7.618 -29.019 1.00 43.28 156 PRO A N 1
ATOM 1216 C CA . PRO A 1 156 ? 2.945 6.914 -30.015 1.00 43.28 156 PRO A CA 1
ATOM 1217 C C . PRO A 1 156 ? 3.319 7.959 -31.061 1.00 43.28 156 PRO A C 1
ATOM 1219 O O . PRO A 1 156 ? 2.434 8.522 -31.702 1.00 43.28 156 PRO A O 1
ATOM 1222 N N . THR A 1 157 ? 4.606 8.264 -31.219 1.00 40.16 157 THR A N 1
ATOM 1223 C CA . THR A 1 157 ? 5.093 9.056 -32.349 1.00 40.16 157 THR A CA 1
ATOM 1224 C C . THR A 1 157 ? 4.910 8.229 -33.622 1.00 40.16 157 THR A C 1
ATOM 1226 O O . THR A 1 157 ? 5.840 7.646 -34.172 1.00 40.16 157 THR A O 1
ATOM 1229 N N . SER A 1 158 ? 3.667 8.137 -34.087 1.00 44.00 158 SER A N 1
ATOM 1230 C CA . SER A 1 158 ? 3.320 7.723 -35.433 1.00 44.00 158 SER A CA 1
ATOM 1231 C C . SER A 1 158 ? 3.718 8.857 -36.375 1.00 44.00 158 SER A C 1
ATOM 1233 O O . SER A 1 158 ? 3.030 9.867 -36.464 1.00 44.00 158 SER A O 1
ATOM 1235 N N . SER A 1 159 ? 4.881 8.692 -37.003 1.00 40.41 159 SER A N 1
ATOM 1236 C CA . SER A 1 159 ? 5.224 9.128 -38.363 1.00 40.41 159 SER A CA 1
ATOM 1237 C C . SER A 1 159 ? 4.435 10.296 -38.980 1.00 40.41 159 SER A C 1
ATOM 1239 O O . SER A 1 159 ? 3.294 10.119 -39.397 1.00 40.41 159 SER A O 1
ATOM 1241 N N . CYS A 1 160 ? 5.129 11.394 -39.272 1.00 32.09 160 CYS A N 1
ATOM 1242 C CA . CYS A 1 160 ? 5.070 12.011 -40.599 1.00 32.09 160 CYS A CA 1
ATOM 1243 C C . CYS A 1 160 ? 6.291 12.915 -40.812 1.00 32.09 160 CYS A C 1
ATOM 1245 O O . CYS A 1 160 ? 6.577 13.819 -40.030 1.00 32.09 160 CYS A O 1
ATOM 1247 N N . SER A 1 161 ? 7.032 12.601 -41.868 1.00 35.28 161 SER A N 1
ATOM 1248 C CA . SER A 1 161 ? 8.174 13.337 -42.391 1.00 35.28 161 SER A CA 1
ATOM 1249 C C . SER A 1 161 ? 7.739 14.719 -42.868 1.00 35.28 161 SER A C 1
ATOM 1251 O O . SER A 1 161 ? 6.949 14.796 -43.802 1.00 35.28 161 SER A O 1
ATOM 1253 N N . ASN A 1 162 ? 8.308 15.785 -42.308 1.00 47.25 162 ASN A N 1
ATOM 1254 C CA . ASN A 1 162 ? 8.250 17.105 -42.926 1.00 47.25 162 ASN A CA 1
ATOM 1255 C C . ASN A 1 162 ? 9.667 17.520 -43.316 1.00 47.25 162 ASN A C 1
ATOM 1257 O O . ASN A 1 162 ? 10.513 17.847 -42.488 1.00 47.25 162 ASN A O 1
ATOM 1261 N N . THR A 1 163 ? 9.909 17.421 -44.617 1.00 37.38 163 THR A N 1
ATOM 1262 C CA . THR A 1 163 ? 10.977 18.091 -45.345 1.00 37.38 163 THR A CA 1
ATOM 1263 C C . THR A 1 163 ? 10.764 19.597 -45.266 1.00 37.38 163 THR A C 1
ATOM 1265 O O . THR A 1 163 ? 9.794 20.086 -45.835 1.00 37.38 163 THR A O 1
ATOM 1268 N N . GLU A 1 164 ? 11.686 20.335 -44.655 1.00 43.38 164 GLU A N 1
ATOM 1269 C CA . GLU A 1 164 ? 11.850 21.758 -44.950 1.00 43.38 164 GLU A CA 1
ATOM 1270 C C . GLU A 1 164 ? 13.327 22.069 -45.183 1.00 43.38 164 GLU A C 1
ATOM 1272 O O . GLU A 1 164 ? 14.223 21.656 -44.447 1.00 43.38 164 GLU A O 1
ATOM 1277 N N . ALA A 1 165 ? 13.546 22.706 -46.326 1.00 42.97 165 ALA A N 1
ATOM 1278 C CA . ALA A 1 165 ? 14.819 22.977 -46.952 1.00 42.97 165 ALA A CA 1
ATOM 1279 C C . ALA A 1 165 ? 15.429 24.303 -46.471 1.00 42.97 165 ALA A C 1
ATOM 1281 O O . ALA A 1 165 ? 14.723 25.191 -45.997 1.00 42.97 165 ALA A O 1
ATOM 1282 N N . THR A 1 166 ? 16.711 24.479 -46.827 1.00 40.66 166 THR A N 1
ATOM 1283 C CA . THR A 1 166 ? 17.491 25.743 -46.866 1.00 40.66 166 THR A CA 1
ATOM 1284 C C . THR A 1 166 ? 17.979 26.226 -45.481 1.00 40.66 166 THR A C 1
ATOM 1286 O O . THR A 1 166 ? 17.195 26.376 -44.563 1.00 40.66 166 THR A O 1
ATOM 1289 N N . SER A 1 167 ? 19.262 26.503 -45.205 1.00 45.00 167 SER A N 1
ATOM 1290 C CA . SER A 1 167 ? 20.346 27.004 -46.060 1.00 45.00 167 SER A CA 1
ATOM 1291 C C . SER A 1 167 ? 21.741 26.780 -45.433 1.00 45.00 167 SER A C 1
ATOM 1293 O O . SER A 1 167 ? 21.897 26.829 -44.217 1.00 45.00 167 SER A O 1
ATOM 1295 N N . SER A 1 168 ? 22.748 26.664 -46.311 1.00 47.66 168 SER A N 1
ATOM 1296 C CA . SER A 1 168 ? 24.150 27.129 -46.183 1.00 47.66 168 SER A CA 1
ATOM 1297 C C . SER A 1 168 ? 25.144 26.481 -45.187 1.00 47.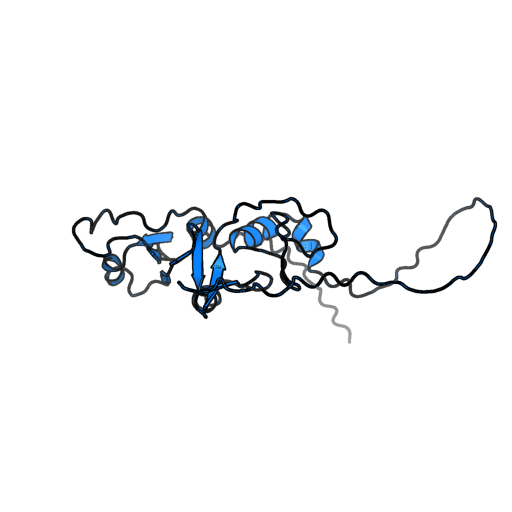66 168 SER A C 1
ATOM 1299 O O . SER A 1 168 ? 25.275 26.898 -44.044 1.00 47.66 168 SER A O 1
ATOM 1301 N N . SER A 1 169 ? 25.955 25.567 -45.751 1.00 45.94 169 SER A N 1
ATOM 1302 C CA . SER A 1 169 ? 27.442 25.529 -45.781 1.00 45.94 169 SER A CA 1
ATOM 1303 C C . SER A 1 169 ? 28.281 25.604 -44.490 1.00 45.94 169 SER A C 1
ATOM 1305 O O . SER A 1 169 ? 28.328 26.651 -43.859 1.00 45.94 169 SER A O 1
ATOM 1307 N N . ILE A 1 170 ? 29.099 24.560 -44.242 1.00 48.59 170 ILE A N 1
ATOM 1308 C CA . ILE A 1 170 ? 30.587 24.574 -44.179 1.00 48.59 170 ILE A CA 1
ATOM 1309 C C . ILE A 1 170 ? 31.127 23.114 -44.121 1.00 48.59 170 ILE A C 1
ATOM 1311 O O . ILE A 1 170 ? 30.574 22.263 -43.431 1.00 48.59 170 ILE A O 1
ATOM 1315 N N . ALA A 1 171 ? 32.182 22.849 -44.910 1.00 45.25 171 ALA A N 1
ATOM 1316 C CA . ALA A 1 171 ? 32.982 21.614 -45.073 1.00 45.25 171 ALA A CA 1
ATOM 1317 C C . ALA A 1 171 ? 33.691 21.167 -43.763 1.00 45.25 171 ALA A C 1
ATOM 1319 O O . ALA A 1 171 ? 33.748 21.949 -42.828 1.00 45.25 171 ALA A O 1
ATOM 1320 N N . ASN A 1 172 ? 34.302 19.992 -43.543 1.00 43.72 172 ASN A N 1
ATOM 1321 C CA . ASN A 1 172 ? 35.140 19.063 -44.326 1.00 43.72 172 ASN A CA 1
ATOM 1322 C C . ASN A 1 172 ? 35.349 17.824 -43.391 1.00 43.72 172 ASN A C 1
ATOM 1324 O O . ASN A 1 172 ? 35.589 18.022 -42.207 1.00 43.72 172 ASN A O 1
ATOM 1328 N N . ASN A 1 173 ? 35.064 16.574 -43.768 1.00 45.25 173 ASN A N 1
ATOM 1329 C CA . ASN A 1 173 ? 35.902 15.580 -44.468 1.00 45.25 173 ASN A CA 1
ATOM 1330 C C . ASN A 1 173 ? 36.800 14.662 -43.588 1.00 45.25 173 ASN A C 1
ATOM 1332 O O . A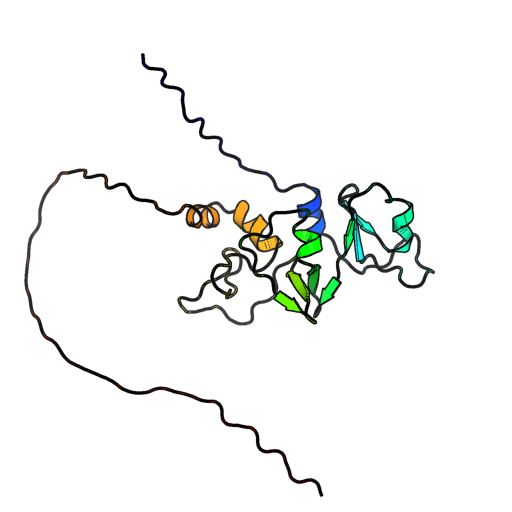SN A 1 173 ? 37.547 15.137 -42.739 1.00 45.25 173 ASN A O 1
ATOM 13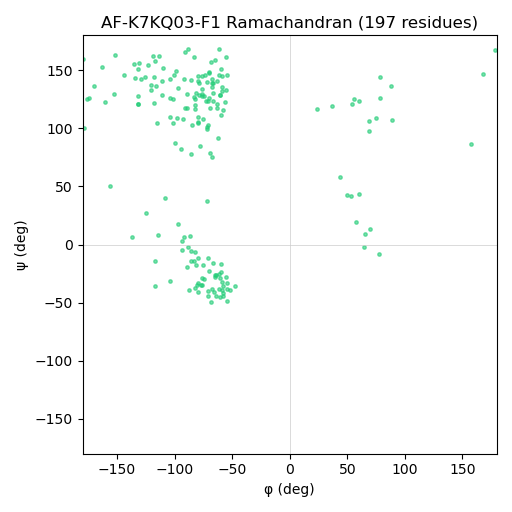36 N N . ASN A 1 174 ? 36.788 13.369 -43.968 1.00 44.88 174 ASN A N 1
ATOM 1337 C CA . ASN A 1 174 ? 37.731 12.260 -43.714 1.00 44.88 174 ASN A CA 1
ATOM 1338 C C . ASN A 1 174 ? 37.707 11.538 -42.349 1.00 44.88 174 ASN A C 1
ATOM 1340 O O . ASN A 1 174 ? 37.646 12.173 -41.311 1.00 44.88 174 ASN A O 1
ATOM 1344 N N . ASN A 1 175 ? 37.927 10.222 -42.222 1.00 43.03 175 ASN A N 1
ATOM 1345 C CA . ASN A 1 175 ? 37.821 9.002 -43.046 1.00 43.03 175 ASN A CA 1
ATOM 1346 C C . ASN A 1 175 ? 38.319 7.833 -42.144 1.00 43.03 175 ASN A C 1
ATOM 1348 O O . ASN A 1 175 ? 39.002 8.088 -41.154 1.00 43.03 175 ASN A O 1
ATOM 1352 N N . ASN A 1 176 ? 38.078 6.579 -42.554 1.00 45.81 176 ASN A N 1
ATOM 1353 C CA . ASN A 1 176 ? 38.605 5.292 -42.022 1.00 45.81 176 ASN A CA 1
ATOM 1354 C C . ASN A 1 176 ? 37.773 4.647 -40.883 1.00 45.81 176 ASN A C 1
ATOM 1356 O O . ASN A 1 176 ? 37.688 5.186 -39.790 1.00 45.81 176 ASN A O 1
ATOM 1360 N N . LYS A 1 177 ? 37.015 3.550 -41.074 1.00 40.62 177 LYS A N 1
ATOM 1361 C CA . LYS A 1 177 ? 37.301 2.191 -41.611 1.00 40.62 177 LYS A CA 1
ATOM 1362 C C . LYS A 1 177 ? 38.204 1.378 -40.667 1.00 40.62 177 LYS A C 1
ATOM 1364 O O . LYS A 1 177 ? 39.390 1.658 -40.619 1.00 40.62 177 LYS A O 1
ATOM 1369 N N . THR A 1 178 ? 37.646 0.384 -39.955 1.00 43.78 178 THR A N 1
ATOM 1370 C CA . THR A 1 178 ? 37.890 -1.073 -40.138 1.00 43.78 178 THR A CA 1
ATOM 1371 C C . THR A 1 178 ? 37.342 -1.942 -38.986 1.00 43.78 178 THR A C 1
ATOM 1373 O O . THR A 1 178 ? 37.336 -1.548 -37.828 1.00 43.78 178 THR A O 1
ATOM 1376 N N . ASN A 1 179 ? 36.910 -3.141 -39.386 1.00 38.16 179 ASN A N 1
ATOM 1377 C CA . ASN A 1 179 ? 36.325 -4.297 -38.689 1.00 38.16 179 ASN A CA 1
ATOM 1378 C C . ASN A 1 179 ? 37.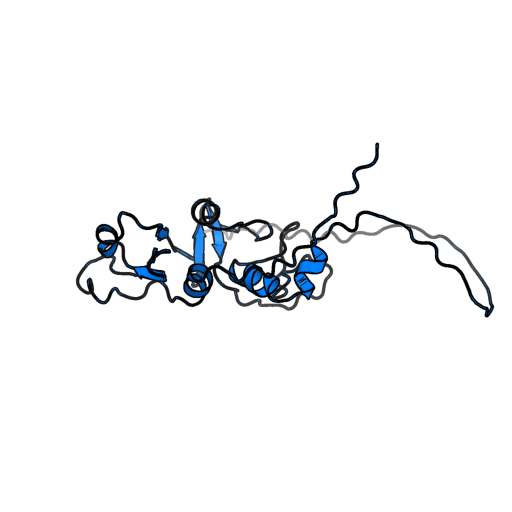136 -4.906 -37.517 1.00 38.16 179 ASN A C 1
ATOM 1380 O O . ASN A 1 179 ? 38.358 -4.817 -37.512 1.00 38.16 179 ASN A O 1
ATOM 1384 N N . GLY A 1 180 ? 36.473 -5.684 -36.639 1.00 41.41 180 GLY A N 1
ATOM 1385 C CA . GLY A 1 180 ? 37.139 -6.658 -35.744 1.00 41.41 180 GLY A CA 1
ATOM 1386 C C . GLY A 1 180 ? 36.345 -7.042 -34.483 1.00 41.41 180 GLY A C 1
ATOM 1387 O O . GLY A 1 180 ? 36.386 -6.314 -33.507 1.00 41.41 180 GLY A O 1
ATOM 1388 N N . PHE A 1 181 ? 35.453 -8.037 -34.531 1.00 50.97 181 PHE A N 1
ATOM 1389 C CA . PHE A 1 181 ? 35.608 -9.409 -33.992 1.00 50.97 181 PHE A CA 1
ATOM 1390 C C . PHE A 1 181 ? 35.516 -9.633 -32.450 1.00 50.97 181 PHE A C 1
ATOM 1392 O O . PHE A 1 181 ? 36.438 -9.343 -31.706 1.00 50.97 181 PHE A O 1
ATOM 1399 N N . PHE A 1 182 ? 34.395 -10.267 -32.056 1.00 41.44 182 PHE A N 1
ATOM 1400 C CA . PHE A 1 182 ? 34.192 -11.441 -31.170 1.00 41.44 182 PHE A CA 1
ATOM 1401 C C . PHE A 1 182 ? 34.628 -11.499 -29.672 1.00 41.44 182 PHE A C 1
ATOM 1403 O O . PHE A 1 182 ? 35.800 -11.483 -29.332 1.00 41.44 182 PHE A O 1
ATOM 1410 N N . LEU A 1 183 ? 33.594 -11.784 -28.847 1.00 44.50 183 LEU A N 1
ATOM 1411 C CA . LEU A 1 183 ? 33.459 -12.655 -27.649 1.00 44.50 183 LEU A CA 1
ATOM 1412 C C . LEU A 1 183 ? 34.368 -12.482 -26.414 1.00 44.50 183 LEU A C 1
ATOM 1414 O O . LEU A 1 183 ? 35.547 -12.791 -26.474 1.00 44.50 183 LEU A O 1
ATOM 1418 N N . SER A 1 184 ? 33.745 -12.305 -25.232 1.00 50.38 184 SER A N 1
ATOM 1419 C CA . SER A 1 184 ? 33.827 -13.311 -24.146 1.00 50.38 184 SER A CA 1
ATOM 1420 C C . SER A 1 184 ? 32.969 -12.980 -22.907 1.00 50.38 184 SER A C 1
ATOM 1422 O O . SER A 1 184 ? 33.117 -11.929 -22.293 1.00 50.38 184 SE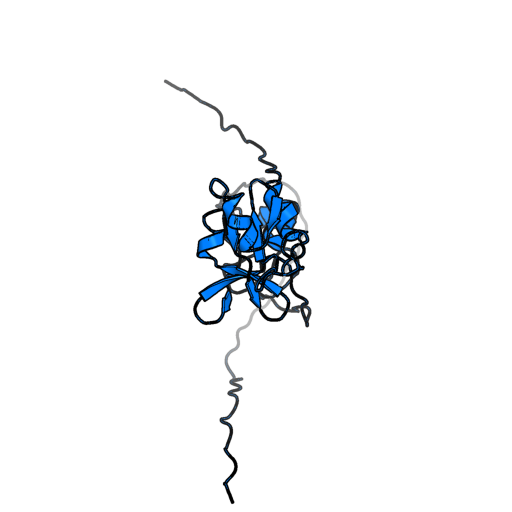R A O 1
ATOM 1424 N N . LEU A 1 185 ? 32.116 -13.946 -22.546 1.00 48.41 185 LEU A N 1
ATOM 1425 C CA . LEU A 1 185 ? 31.813 -14.472 -21.202 1.00 48.41 185 LEU A CA 1
ATOM 1426 C C . LEU A 1 185 ? 31.767 -13.532 -19.978 1.00 48.41 185 LEU A C 1
ATOM 1428 O O . LEU A 1 185 ? 32.781 -13.069 -19.472 1.00 48.41 185 LEU A O 1
ATOM 1432 N N . GLY A 1 186 ? 30.587 -13.475 -19.350 1.00 44.88 186 GLY A N 1
ATOM 1433 C CA . GLY A 1 186 ? 30.420 -12.982 -17.979 1.00 44.88 186 GLY A CA 1
ATOM 1434 C C . GLY A 1 186 ? 29.172 -13.530 -17.284 1.00 44.88 186 GLY A C 1
ATOM 1435 O O . GLY A 1 186 ? 28.365 -12.766 -16.765 1.00 44.88 186 GLY A O 1
ATOM 1436 N N . SER A 1 187 ? 28.965 -14.853 -17.300 1.00 47.06 187 SER A N 1
ATOM 1437 C CA . SER A 1 187 ? 27.860 -15.508 -16.583 1.00 47.06 187 SER A CA 1
ATOM 1438 C C . SER A 1 187 ? 28.207 -15.656 -15.096 1.00 47.06 187 SER A C 1
ATOM 1440 O O . SER A 1 187 ? 28.999 -16.519 -14.724 1.00 47.06 187 SER A O 1
ATOM 1442 N N . ARG A 1 188 ? 27.619 -14.830 -14.220 1.00 53.12 188 ARG A N 1
ATOM 1443 C CA . ARG A 1 188 ? 27.734 -14.990 -12.759 1.00 53.12 188 ARG A CA 1
ATOM 1444 C C . ARG A 1 188 ? 26.483 -15.676 -12.208 1.00 53.12 188 ARG A C 1
ATOM 1446 O O . ARG A 1 188 ? 25.531 -15.021 -11.791 1.00 53.12 188 ARG A O 1
ATOM 1453 N N . ARG A 1 189 ? 26.484 -17.012 -12.208 1.00 58.44 189 ARG A N 1
ATOM 1454 C CA . ARG A 1 189 ? 25.506 -17.832 -11.473 1.00 58.44 189 ARG A CA 1
ATOM 1455 C C . ARG A 1 189 ? 25.848 -17.795 -9.976 1.00 58.44 189 ARG A C 1
ATOM 1457 O O . ARG A 1 189 ? 26.988 -18.055 -9.601 1.00 58.44 189 ARG A O 1
ATOM 1464 N N . LYS A 1 190 ? 24.874 -17.463 -9.121 1.00 58.97 190 LYS A N 1
ATOM 1465 C CA . LYS A 1 190 ? 24.969 -17.665 -7.664 1.00 58.97 190 LYS A CA 1
ATOM 1466 C C . LYS A 1 190 ? 24.904 -19.171 -7.383 1.00 58.97 190 LYS A C 1
ATOM 1468 O O . LYS A 1 190 ? 23.984 -19.830 -7.860 1.00 58.97 190 LYS A O 1
ATOM 1473 N N . GLY A 1 191 ? 25.893 -19.696 -6.661 1.00 56.44 191 GLY A N 1
ATOM 1474 C CA . GLY A 1 191 ? 25.964 -21.101 -6.251 1.00 56.44 191 GLY A CA 1
ATOM 1475 C C . GLY A 1 191 ? 24.845 -21.507 -5.285 1.00 56.44 191 GLY A C 1
ATOM 1476 O O . GLY A 1 191 ? 24.234 -20.660 -4.631 1.00 56.44 191 GLY A O 1
ATOM 1477 N N . ALA A 1 192 ? 24.580 -22.812 -5.223 1.00 62.38 192 ALA A N 1
ATOM 1478 C CA . ALA A 1 192 ? 23.609 -23.424 -4.321 1.00 62.38 192 ALA A CA 1
ATOM 1479 C C . ALA A 1 192 ? 24.113 -23.410 -2.860 1.00 62.38 192 ALA A C 1
ATOM 1481 O O . ALA A 1 192 ? 25.298 -23.658 -2.631 1.00 62.38 192 ALA A O 1
ATOM 1482 N N . PRO A 1 193 ? 23.252 -23.143 -1.862 1.00 69.38 193 PRO A N 1
ATOM 1483 C CA . PRO A 1 193 ? 23.642 -23.200 -0.458 1.00 69.38 193 PRO A CA 1
ATOM 1484 C C . PRO A 1 193 ? 23.733 -24.656 0.024 1.00 69.38 193 PRO A C 1
ATOM 1486 O O . PRO A 1 193 ? 22.795 -25.435 -0.141 1.00 69.38 193 PRO A O 1
ATOM 1489 N N . HIS A 1 194 ? 24.853 -25.011 0.653 1.00 68.75 194 HIS A N 1
ATOM 1490 C CA . HIS A 1 194 ? 25.035 -26.286 1.348 1.00 68.75 194 HIS A CA 1
ATOM 1491 C C . HIS A 1 194 ? 24.398 -26.203 2.747 1.00 68.75 194 HIS A C 1
ATOM 1493 O O . HIS A 1 194 ? 24.645 -25.243 3.479 1.00 68.75 194 HIS A O 1
ATOM 1499 N N . ARG A 1 195 ? 23.566 -27.183 3.129 1.00 74.06 195 ARG A N 1
ATOM 1500 C CA . ARG A 1 195 ? 23.032 -27.296 4.501 1.00 74.06 195 ARG A CA 1
ATOM 1501 C C . ARG A 1 195 ? 24.112 -27.840 5.442 1.00 74.06 195 ARG A C 1
ATOM 1503 O O . ARG A 1 195 ? 24.924 -28.664 5.035 1.00 74.06 195 ARG A O 1
ATOM 1510 N N . ALA A 1 196 ? 24.121 -27.378 6.690 1.00 70.69 196 ALA A N 1
ATOM 1511 C CA . ALA A 1 196 ? 24.997 -27.918 7.727 1.00 70.69 196 ALA A CA 1
ATOM 1512 C C . ALA A 1 196 ? 24.561 -29.347 8.132 1.00 70.69 196 ALA A C 1
ATOM 1514 O O . ALA A 1 196 ? 23.359 -29.630 8.092 1.00 70.69 196 ALA A O 1
ATOM 1515 N N . PRO A 1 197 ? 25.491 -30.236 8.529 1.00 74.69 197 PRO A N 1
ATOM 1516 C CA . PRO A 1 197 ? 25.151 -31.520 9.135 1.00 74.69 197 PRO A CA 1
ATOM 1517 C C . PRO A 1 197 ? 24.519 -31.295 10.515 1.00 74.69 19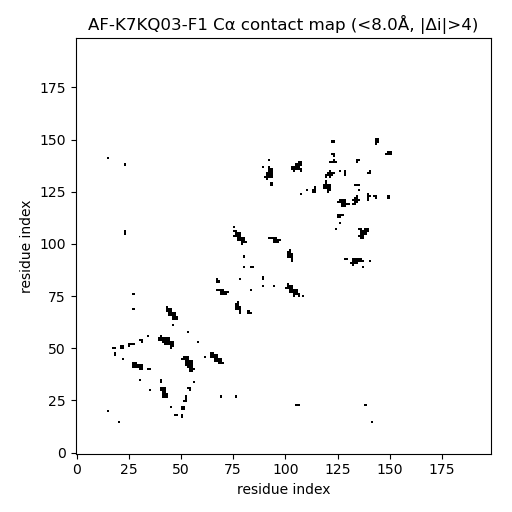7 PRO A C 1
ATOM 1519 O O . PRO A 1 197 ? 24.976 -30.436 11.268 1.00 74.69 197 PRO A O 1
ATOM 1522 N N . LEU A 1 198 ? 23.480 -32.064 10.840 1.00 72.06 198 LEU A N 1
ATOM 1523 C CA . LEU A 1 198 ? 22.924 -32.125 12.191 1.00 72.06 198 LEU A CA 1
ATOM 1524 C C . LEU A 1 198 ? 23.776 -33.090 13.025 1.00 72.06 198 LEU A C 1
ATOM 1526 O O . LEU A 1 198 ? 23.980 -34.231 12.610 1.00 72.06 198 LEU A O 1
ATOM 1530 N N . SER A 1 199 ? 24.277 -32.608 14.161 1.00 73.19 199 SER A N 1
ATOM 1531 C CA . SER A 1 199 ? 24.690 -33.423 15.311 1.00 73.19 199 SER A CA 1
ATOM 1532 C C . SER A 1 199 ? 23.479 -33.811 16.144 1.00 73.19 199 SER A C 1
ATOM 1534 O O . SER A 1 199 ? 22.620 -32.910 16.309 1.00 73.19 199 SER A O 1
#

InterPro domains:
  IPR000315 B-box-type zinc finger [PS50119] (32-70)
  IPR006734 PLATZ transcription factor [PF04640] (71-142)

Organism: Glycine max (NCBI:txid3847)

Sequence (199 aa):
MNCSEAASGGDMSVKPAAWLERLMAETFFGGCGVHQNHKKNEKNVFCLHCCLSICPHCLPSHRSHSLLQVRRYVYHDVVRLGDLENLVDCSNIQPYTINGAKVIFLNQRPQSRSCKGTANSCCTCDRILQEPFRFCSLSCKLEGQIRVDCYTQFVPTSSCSNTEATSSSIANNNNNKTNGFFLSLGSRRKGAPHRAPLS

Solvent-accessible surface area (backbone atoms only — not comparable to full-atom values): 13275 Å² total; per-residue (Å²): 140,86,87,89,79,81,87,81,85,75,87,75,83,71,74,76,57,70,41,57,61,38,62,66,73,54,79,72,63,43,74,28,89,89,42,67,91,46,85,72,23,38,13,39,31,37,31,52,80,77,54,40,73,34,20,72,83,52,45,82,84,43,76,94,48,60,71,46,66,51,44,80,55,93,96,36,55,28,32,44,41,79,72,45,54,80,76,43,90,56,77,48,42,45,69,43,79,55,98,88,38,53,27,34,32,43,55,81,73,92,76,96,65,86,72,89,63,98,60,51,37,14,74,66,75,54,46,79,44,61,85,88,27,42,18,67,12,54,46,32,48,56,54,26,68,73,39,64,82,50,54,70,73,71,57,79,86,75,82,80,92,78,89,82,82,88,84,85,90,82,89,81,87,90,83,85,90,85,88,86,85,85,89,82,91,84,87,83,76,83,80,84,85,82,80,81,85,85,130

pLDDT: mean 77.13, std 21.36, range [32.09, 97.12]